Protein AF-A0A934JY55-F1 (afdb_monomer)

Mean predicted aligned error: 6.12 Å

Secondary structure (DSSP, 8-state):
-----HHHHHHHHHHHHHHHHHHHHHHHHHHS---TT-HHHHHHHHHHHHHHHHHHHHS--BTTB--HHHHHHHHHHHHHHHHHHHHHHSS--HHHHHHHHHHHHHHHHHHHHHHHHHHHHHHHHTT--TTSHHHHHHHHHHHHHHGGGTTSSPTT-SS-HHHHHHHHHHHHHHHHHHHHHHHHHT-

pLDDT: mean 88.93, std 8.55, range [47.62, 98.06]

Organism: NCBI:txid3127015

Solvent-accessible surface area (backbone atoms only — not comparable to full-atom values): 10310 Å² total; per-residue (Å²): 133,83,78,82,36,64,69,58,33,52,54,49,49,50,52,44,53,51,49,44,49,39,40,51,50,43,55,58,50,71,76,44,99,63,63,83,80,39,69,66,61,43,52,32,43,70,62,28,42,74,62,31,52,67,35,46,74,73,41,71,60,61,92,85,43,75,60,20,58,61,57,38,45,50,50,49,53,53,50,40,54,52,53,37,36,35,51,71,69,71,45,73,59,67,66,57,53,52,48,51,51,51,49,48,53,54,48,50,52,38,49,51,54,29,50,50,29,46,52,46,42,48,39,31,67,69,65,51,63,73,81,41,68,67,51,43,50,44,45,66,70,42,36,81,64,17,53,87,37,66,72,79,50,67,95,83,56,77,49,57,46,17,35,51,51,40,26,52,51,35,50,50,49,41,55,51,50,49,51,52,52,54,59,59,73,75,110

Structure (mmCIF, N/CA/C/O backbone):
data_AF-A0A934JY55-F1
#
_entry.id   AF-A0A934JY55-F1
#
loop_
_atom_site.group_PDB
_atom_site.id
_atom_site.type_symbol
_atom_site.label_atom_id
_atom_site.label_alt_id
_atom_site.label_comp_id
_atom_site.label_asym_id
_atom_site.label_entity_id
_atom_site.label_seq_id
_atom_site.pdbx_PDB_ins_code
_atom_site.Cartn_x
_atom_site.Cartn_y
_atom_site.Cartn_z
_atom_site.occupancy
_atom_site.B_iso_or_equiv
_atom_site.auth_seq_id
_atom_site.auth_comp_id
_atom_site.auth_asym_id
_atom_site.auth_atom_id
_atom_site.pdbx_PDB_model_num
ATOM 1 N N . MET A 1 1 ? -16.856 5.664 36.325 1.00 47.62 1 MET A N 1
ATOM 2 C CA . MET A 1 1 ? -15.472 5.932 35.885 1.00 47.62 1 MET A CA 1
ATOM 3 C C . MET A 1 1 ? -15.300 5.311 34.513 1.00 47.62 1 MET A C 1
ATOM 5 O O . MET A 1 1 ? -15.197 4.096 34.425 1.00 47.62 1 MET A O 1
ATOM 9 N N . THR A 1 2 ? -15.364 6.098 33.443 1.00 54.22 2 THR A N 1
ATOM 10 C CA . THR A 1 2 ? -14.936 5.619 32.126 1.00 54.22 2 THR A CA 1
ATOM 11 C C . THR A 1 2 ? -13.411 5.530 32.159 1.00 54.22 2 THR A C 1
ATOM 13 O O . THR A 1 2 ? -12.740 6.501 32.508 1.00 54.22 2 THR A O 1
ATOM 16 N N . LEU A 1 3 ? -12.851 4.345 31.912 1.00 68.19 3 LEU A N 1
ATOM 17 C CA . LEU A 1 3 ? -11.403 4.195 31.776 1.00 68.19 3 LEU A CA 1
ATOM 18 C C . LEU A 1 3 ? -10.959 5.050 30.583 1.00 68.19 3 LEU A C 1
ATOM 20 O O . LEU A 1 3 ? -11.539 4.944 29.505 1.00 68.19 3 LEU A O 1
ATOM 24 N N . ASN A 1 4 ? -9.960 5.912 30.770 1.00 77.75 4 ASN A N 1
ATOM 25 C CA . ASN A 1 4 ? -9.369 6.666 29.668 1.00 77.75 4 ASN A CA 1
ATOM 26 C C . ASN A 1 4 ? -8.542 5.701 28.805 1.00 77.75 4 ASN A C 1
ATOM 28 O O . ASN A 1 4 ? -7.372 5.456 29.093 1.00 77.75 4 ASN A O 1
ATOM 32 N N . THR A 1 5 ? -9.162 5.108 27.784 1.00 82.06 5 THR A N 1
ATOM 33 C CA . THR A 1 5 ? -8.513 4.147 26.878 1.00 82.06 5 THR A CA 1
ATOM 34 C C . THR A 1 5 ? -7.661 4.816 25.800 1.00 82.06 5 THR A C 1
ATOM 36 O O . THR A 1 5 ? -6.916 4.124 25.109 1.00 82.06 5 THR A O 1
ATOM 39 N N 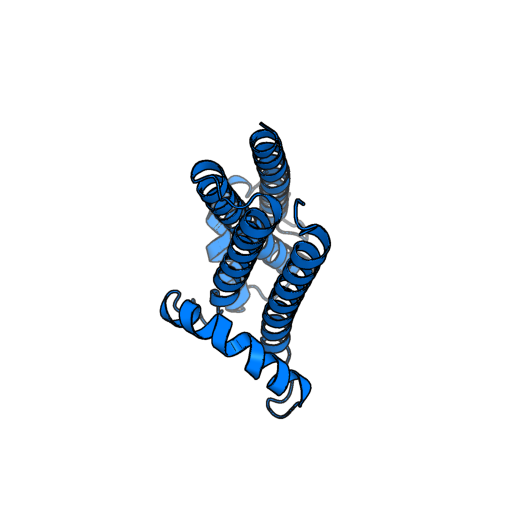. GLY A 1 6 ? -7.692 6.151 25.699 1.00 85.12 6 GLY A N 1
ATOM 40 C CA . GLY A 1 6 ? -6.942 6.926 24.706 1.00 85.12 6 GLY A CA 1
ATOM 41 C C . GLY A 1 6 ? -5.444 6.590 24.654 1.00 85.12 6 GLY A C 1
ATOM 42 O O . GLY A 1 6 ? -4.956 6.238 23.583 1.00 85.12 6 GLY A O 1
ATOM 43 N N . PRO A 1 7 ? -4.706 6.602 25.783 1.00 90.62 7 PRO A N 1
ATOM 44 C CA . PRO A 1 7 ? -3.288 6.240 25.787 1.00 90.62 7 PRO A CA 1
ATOM 45 C C . PRO A 1 7 ? -3.015 4.809 25.302 1.00 90.62 7 PRO A C 1
ATOM 47 O O . PRO A 1 7 ? -2.026 4.576 24.613 1.00 90.62 7 PRO A O 1
ATOM 50 N N . LEU A 1 8 ? -3.888 3.853 25.638 1.00 89.81 8 LEU A N 1
ATOM 51 C CA . LEU A 1 8 ? -3.745 2.457 25.214 1.00 89.81 8 LEU A CA 1
ATOM 52 C C . LEU A 1 8 ? -3.980 2.304 23.708 1.00 89.81 8 LEU A C 1
ATOM 54 O O . LEU A 1 8 ? -3.209 1.610 23.050 1.00 89.81 8 LEU A O 1
ATOM 58 N N . ALA A 1 9 ? -4.998 2.978 23.164 1.00 91.62 9 ALA A N 1
ATOM 59 C CA . ALA A 1 9 ? -5.274 2.986 21.730 1.00 91.62 9 ALA A CA 1
ATOM 60 C C . ALA A 1 9 ? -4.071 3.525 20.937 1.00 91.62 9 ALA A C 1
ATOM 62 O O . ALA A 1 9 ? -3.601 2.860 20.018 1.00 91.62 9 ALA A O 1
ATOM 63 N N . SER A 1 10 ? -3.478 4.641 21.375 1.00 91.38 10 SER A N 1
ATOM 64 C CA . SER A 1 10 ? -2.287 5.205 20.727 1.00 91.38 10 SER A CA 1
ATOM 65 C C . SER A 1 10 ? -1.081 4.262 20.757 1.00 91.38 10 SER A C 1
ATOM 67 O O . SER A 1 10 ? -0.355 4.156 19.771 1.00 91.38 10 SER A O 1
ATOM 69 N N . VAL A 1 11 ? -0.845 3.562 21.874 1.00 94.94 11 VAL A N 1
ATOM 70 C CA . VAL A 1 11 ? 0.245 2.571 21.967 1.00 94.94 11 VAL A CA 1
ATOM 71 C C . VAL A 1 11 ? 0.031 1.434 20.969 1.00 94.94 11 VAL A C 1
ATOM 73 O O . VAL A 1 11 ? 0.986 0.989 20.331 1.00 94.94 11 VAL A O 1
ATOM 76 N N . VAL A 1 12 ? -1.214 0.985 20.806 1.00 94.94 12 VAL A N 1
ATOM 77 C CA . VAL A 1 12 ? -1.569 -0.048 19.832 1.00 94.94 12 VAL A CA 1
ATOM 78 C C . VAL A 1 12 ? -1.359 0.440 18.400 1.00 94.94 12 VAL A C 1
ATOM 80 O O . VAL A 1 12 ? -0.718 -0.266 17.624 1.00 94.94 12 VAL A O 1
ATOM 83 N N . ASP A 1 13 ? -1.801 1.651 18.064 1.00 93.25 13 ASP A N 1
ATOM 84 C CA . ASP A 1 13 ? -1.610 2.225 16.725 1.00 93.25 13 ASP A CA 1
ATOM 85 C C . ASP A 1 13 ? -0.124 2.354 16.372 1.00 93.25 13 ASP A C 1
ATOM 87 O O . ASP A 1 13 ? 0.304 2.007 15.268 1.00 93.25 13 ASP A O 1
ATOM 91 N N . VAL A 1 14 ? 0.696 2.795 17.332 1.00 95.88 14 VAL A N 1
ATOM 92 C CA . VAL A 1 14 ? 2.153 2.858 17.167 1.00 95.88 14 VAL A CA 1
ATOM 93 C C . VAL A 1 14 ? 2.733 1.459 16.966 1.00 95.88 14 VAL A C 1
ATOM 95 O O . VAL A 1 14 ? 3.570 1.274 16.085 1.00 95.88 14 VAL A O 1
ATOM 98 N N . ALA A 1 15 ? 2.288 0.458 17.729 1.00 96.31 15 ALA A N 1
ATOM 99 C CA . ALA A 1 15 ? 2.765 -0.914 17.575 1.00 96.31 15 ALA A CA 1
ATOM 100 C C . ALA A 1 15 ? 2.444 -1.486 16.184 1.00 96.31 15 ALA A C 1
ATOM 102 O O . ALA A 1 15 ? 3.336 -2.042 15.541 1.00 96.31 15 ALA A O 1
ATOM 103 N N . PHE A 1 16 ? 1.215 -1.310 15.686 1.00 96.50 16 PHE A N 1
ATOM 104 C CA . PHE A 1 16 ? 0.844 -1.722 14.329 1.00 96.50 16 PHE A CA 1
ATOM 105 C C . PHE A 1 16 ? 1.648 -0.971 13.266 1.00 96.50 16 PHE A C 1
ATOM 107 O O . PHE A 1 16 ? 2.212 -1.607 12.378 1.00 96.50 16 PHE A O 1
ATOM 114 N N . THR A 1 17 ? 1.812 0.346 13.413 1.00 94.69 17 THR A N 1
ATOM 115 C CA . THR A 1 17 ? 2.637 1.165 12.508 1.00 94.69 17 THR A CA 1
ATOM 116 C C . THR A 1 17 ? 4.083 0.659 12.450 1.00 94.69 17 THR A C 1
ATOM 118 O O . THR A 1 17 ? 4.677 0.555 11.376 1.00 94.69 17 THR A O 1
ATOM 121 N N . LEU A 1 18 ? 4.667 0.295 13.597 1.00 96.50 18 LEU A N 1
ATOM 122 C CA . LEU A 1 18 ? 6.014 -0.274 13.657 1.00 96.50 18 LEU A CA 1
ATOM 123 C C . LEU A 1 18 ? 6.087 -1.650 12.985 1.00 96.50 18 LEU A C 1
ATOM 125 O O . LEU A 1 18 ? 7.064 -1.931 12.292 1.00 96.50 18 LEU A O 1
ATOM 129 N N . LEU A 1 19 ? 5.073 -2.502 13.156 1.00 95.75 19 LEU A N 1
ATOM 130 C CA . LEU A 1 19 ? 5.007 -3.800 12.478 1.00 95.75 19 LEU A CA 1
ATOM 131 C C . LEU A 1 19 ? 4.895 -3.639 10.960 1.00 95.75 19 LEU A C 1
ATOM 133 O O . LEU A 1 19 ? 5.617 -4.316 10.227 1.00 95.75 19 LEU A O 1
ATOM 137 N N . GLU A 1 20 ? 4.051 -2.723 10.488 1.00 93.81 20 GLU A N 1
ATOM 138 C CA . GLU A 1 20 ? 3.939 -2.375 9.070 1.00 93.81 20 GLU A CA 1
ATOM 139 C C . GLU A 1 20 ? 5.282 -1.883 8.517 1.00 93.81 20 GLU A C 1
ATOM 141 O O . GLU A 1 20 ? 5.745 -2.377 7.487 1.00 93.81 20 GLU A O 1
ATOM 146 N N . LEU A 1 21 ? 5.967 -0.991 9.240 1.00 94.31 21 LEU A N 1
ATOM 147 C CA . LEU A 1 21 ? 7.291 -0.499 8.860 1.00 94.31 21 LEU A CA 1
ATOM 148 C C . LEU A 1 21 ? 8.335 -1.622 8.817 1.00 94.31 21 LEU A C 1
ATOM 150 O O . LEU A 1 21 ? 9.145 -1.666 7.895 1.00 94.31 21 LEU A O 1
ATOM 154 N N . ILE A 1 22 ? 8.319 -2.548 9.779 1.00 95.25 22 ILE A N 1
ATOM 155 C CA . ILE A 1 22 ? 9.223 -3.707 9.814 1.00 95.25 22 ILE A CA 1
ATOM 156 C C . ILE A 1 22 ? 8.973 -4.630 8.617 1.00 95.25 22 ILE A C 1
ATOM 158 O O . ILE A 1 22 ? 9.928 -5.069 7.968 1.00 95.25 22 ILE A O 1
ATOM 162 N N . VAL A 1 23 ? 7.706 -4.914 8.303 1.00 94.12 23 VAL A N 1
ATOM 163 C CA . VAL A 1 23 ? 7.321 -5.718 7.135 1.00 94.12 23 VAL A CA 1
ATOM 164 C C . VAL A 1 23 ? 7.775 -5.027 5.853 1.00 94.12 23 VAL A C 1
ATOM 166 O O . VAL A 1 23 ? 8.445 -5.653 5.032 1.00 94.12 23 VAL A O 1
ATOM 169 N N . PHE A 1 24 ? 7.498 -3.733 5.710 1.00 91.25 24 PHE A N 1
ATOM 170 C CA . PHE A 1 24 ? 7.928 -2.936 4.566 1.00 91.25 24 PHE A CA 1
ATOM 171 C C . PHE A 1 24 ? 9.457 -2.926 4.419 1.00 91.25 24 PHE A C 1
ATOM 173 O O . PHE A 1 24 ? 9.983 -3.240 3.350 1.00 91.25 24 PHE A O 1
ATOM 180 N N . ALA A 1 25 ? 10.190 -2.667 5.504 1.00 92.00 25 ALA A N 1
ATOM 181 C CA . ALA A 1 25 ? 11.649 -2.662 5.520 1.00 92.00 25 ALA A CA 1
ATOM 182 C C . ALA A 1 25 ? 12.234 -4.028 5.138 1.00 92.00 25 ALA A C 1
ATOM 184 O O . ALA A 1 25 ? 13.168 -4.090 4.339 1.00 92.00 25 ALA A O 1
ATOM 185 N N . ARG A 1 26 ? 11.672 -5.140 5.638 1.00 91.31 26 ARG A N 1
ATOM 186 C CA . ARG A 1 26 ? 12.085 -6.494 5.227 1.00 91.31 26 ARG A CA 1
ATOM 187 C C . ARG A 1 26 ? 11.963 -6.681 3.716 1.00 91.31 26 ARG A C 1
ATOM 189 O O . ARG A 1 26 ? 12.809 -7.343 3.118 1.00 91.31 26 ARG A O 1
ATOM 196 N N . VAL A 1 27 ? 10.900 -6.160 3.110 1.00 88.12 27 VAL A N 1
ATOM 197 C CA . VAL A 1 27 ? 10.617 -6.342 1.678 1.00 88.12 27 VAL A CA 1
ATOM 198 C C . VAL A 1 27 ? 11.570 -5.505 0.850 1.00 88.12 27 VAL A C 1
ATOM 200 O O . VAL A 1 27 ? 12.196 -6.037 -0.061 1.00 88.12 27 VAL A O 1
ATOM 203 N N . MET A 1 28 ? 11.782 -4.247 1.235 1.00 84.94 28 MET A N 1
ATOM 204 C CA . MET A 1 28 ? 12.802 -3.396 0.620 1.00 84.94 28 MET A CA 1
ATOM 205 C C . MET A 1 28 ? 14.194 -4.037 0.697 1.00 84.94 28 MET A C 1
ATOM 207 O O . MET A 1 28 ? 14.902 -4.101 -0.303 1.00 84.94 28 MET A O 1
ATOM 211 N N . LEU A 1 29 ? 14.570 -4.597 1.854 1.00 86.62 29 LEU A N 1
ATOM 212 C CA . LEU A 1 29 ? 15.852 -5.292 2.017 1.00 86.62 29 LEU A CA 1
ATOM 213 C C . LEU A 1 29 ? 15.988 -6.534 1.137 1.00 86.62 29 LEU A C 1
ATOM 215 O O . LEU A 1 29 ? 17.108 -6.890 0.793 1.00 86.62 29 LEU A O 1
ATOM 219 N N . SER A 1 30 ? 14.886 -7.196 0.775 1.00 83.06 30 SER A N 1
ATOM 220 C CA . SER A 1 30 ? 14.935 -8.368 -0.108 1.00 83.06 30 SER A CA 1
ATOM 221 C C . SER A 1 30 ? 15.340 -8.023 -1.543 1.00 83.06 30 SER A C 1
ATOM 223 O O . SER A 1 30 ? 15.792 -8.900 -2.274 1.00 83.06 30 SER A O 1
ATOM 225 N N . TRP A 1 31 ? 15.204 -6.754 -1.936 1.00 79.50 31 TRP A N 1
ATOM 226 C CA . TRP A 1 31 ? 15.613 -6.257 -3.250 1.00 79.50 31 TRP A CA 1
ATOM 227 C C . TRP A 1 31 ? 17.038 -5.703 -3.255 1.00 79.50 31 TRP A C 1
ATOM 229 O O . TRP A 1 31 ? 17.621 -5.506 -4.319 1.00 79.50 31 TRP A O 1
ATOM 239 N N . LEU A 1 32 ? 17.610 -5.455 -2.077 1.00 83.44 32 LEU A N 1
ATOM 240 C CA . LEU A 1 32 ? 18.987 -5.006 -1.938 1.00 83.44 32 LEU A CA 1
ATOM 241 C C . LEU A 1 32 ? 19.924 -6.220 -1.838 1.00 83.44 32 LEU A C 1
ATOM 243 O O . LEU A 1 32 ? 19.585 -7.203 -1.176 1.00 83.44 32 LEU A O 1
ATOM 247 N N . PRO A 1 33 ? 21.135 -6.164 -2.422 1.00 83.06 33 PRO A N 1
ATOM 248 C CA . PRO A 1 33 ? 22.124 -7.239 -2.335 1.00 83.06 33 PRO A CA 1
ATOM 249 C C . PRO A 1 33 ? 22.811 -7.256 -0.955 1.00 83.06 33 PRO A C 1
ATOM 251 O O . PRO A 1 33 ? 24.025 -7.102 -0.833 1.00 83.06 33 PRO A O 1
ATOM 254 N N . ILE A 1 34 ? 22.032 -7.403 0.118 1.00 86.62 34 ILE A N 1
ATOM 255 C CA . ILE A 1 34 ? 22.519 -7.411 1.500 1.00 86.62 34 ILE A CA 1
ATOM 256 C C . ILE A 1 34 ? 22.776 -8.848 1.941 1.00 86.62 34 ILE A C 1
ATOM 258 O O . ILE A 1 34 ? 21.932 -9.731 1.790 1.00 86.62 34 ILE A O 1
ATOM 262 N N . SER A 1 35 ? 23.954 -9.075 2.531 1.00 88.88 35 SER A N 1
ATOM 263 C CA . SER A 1 35 ? 24.348 -10.391 3.034 1.00 88.88 35 SER A CA 1
ATOM 264 C C . SER A 1 35 ? 23.277 -10.979 3.967 1.00 88.88 35 SER A C 1
ATOM 266 O O . SER A 1 35 ? 22.882 -10.317 4.936 1.00 88.88 35 SER A O 1
ATOM 268 N N . PRO A 1 36 ? 22.859 -12.245 3.765 1.00 83.31 36 PRO A N 1
ATOM 269 C CA . PRO A 1 36 ? 21.924 -12.931 4.655 1.00 83.31 36 PRO A CA 1
ATOM 270 C C . PRO A 1 36 ? 22.394 -13.008 6.113 1.00 83.31 36 PRO A C 1
ATOM 272 O O . PRO A 1 36 ? 21.581 -13.242 7.006 1.00 83.31 36 PRO A O 1
ATOM 275 N N . TRP A 1 37 ? 23.688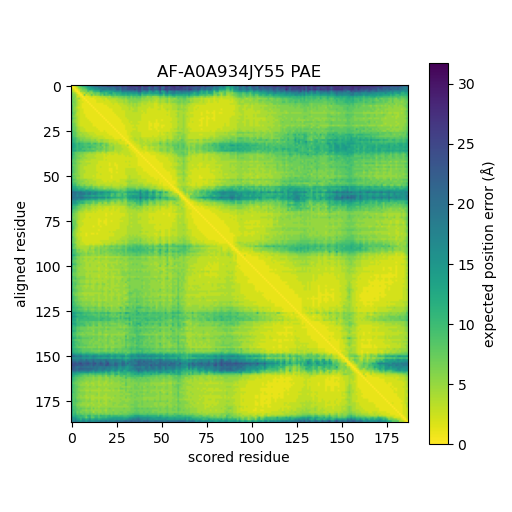 -12.820 6.366 1.00 89.88 37 TRP A N 1
ATOM 276 C CA . TRP A 1 37 ? 24.285 -12.858 7.699 1.00 89.88 37 TRP A CA 1
ATOM 277 C C . TRP A 1 37 ? 24.224 -11.514 8.428 1.00 89.88 37 TRP A C 1
ATOM 279 O O . TRP A 1 37 ? 24.502 -11.462 9.627 1.00 89.88 37 TRP A O 1
ATOM 289 N N . ASN A 1 38 ? 23.818 -10.441 7.739 1.00 93.25 38 ASN A N 1
ATOM 290 C CA . ASN A 1 38 ? 23.686 -9.117 8.331 1.00 93.25 38 ASN A CA 1
ATOM 291 C C . ASN A 1 38 ? 22.725 -9.166 9.549 1.00 93.25 38 ASN A C 1
ATOM 293 O O . ASN A 1 38 ? 21.592 -9.647 9.414 1.00 93.25 38 ASN A O 1
ATOM 297 N N . PRO A 1 39 ? 23.146 -8.693 10.742 1.00 93.56 39 PRO A N 1
ATOM 298 C CA . PRO A 1 39 ? 22.330 -8.749 11.955 1.00 93.56 39 PRO A CA 1
ATOM 299 C C . PRO A 1 39 ? 20.957 -8.087 11.806 1.00 93.56 39 PRO A C 1
ATOM 301 O O . PRO A 1 39 ? 19.960 -8.680 12.216 1.00 93.56 39 PRO A O 1
ATOM 304 N N . LEU A 1 40 ? 20.891 -6.920 11.157 1.00 91.69 40 LEU A N 1
ATOM 305 C CA . LEU A 1 40 ? 19.648 -6.185 10.927 1.00 91.69 40 LEU A CA 1
ATOM 306 C C . LEU A 1 40 ? 18.717 -6.951 9.978 1.00 91.69 40 LEU A C 1
ATOM 308 O O . LEU A 1 40 ? 17.535 -7.116 10.271 1.00 91.69 40 LEU A O 1
ATOM 312 N N . ALA A 1 41 ? 19.255 -7.511 8.891 1.00 91.56 41 ALA A N 1
ATOM 313 C CA . ALA A 1 41 ? 18.475 -8.325 7.955 1.00 91.56 41 ALA A CA 1
ATOM 314 C C . ALA A 1 41 ? 17.943 -9.621 8.599 1.00 91.56 41 ALA A C 1
ATOM 316 O O . ALA A 1 41 ? 16.851 -10.092 8.273 1.00 91.56 41 ALA A O 1
ATOM 317 N N . ARG A 1 42 ? 18.698 -10.234 9.523 1.00 93.44 42 ARG A N 1
ATOM 318 C CA . ARG A 1 42 ? 18.215 -11.383 10.312 1.00 93.44 42 ARG A CA 1
ATOM 319 C C . ARG A 1 42 ? 17.137 -10.972 11.308 1.00 93.44 42 ARG A C 1
ATOM 321 O O . ARG A 1 42 ? 16.149 -11.688 11.434 1.00 93.44 42 ARG A O 1
ATOM 328 N N . TRP A 1 43 ? 17.316 -9.847 11.992 1.00 94.69 43 TRP A N 1
ATOM 329 C CA . TRP A 1 43 ? 16.346 -9.342 12.959 1.00 94.69 43 TRP A CA 1
ATOM 330 C C . TRP A 1 43 ? 15.007 -9.000 12.293 1.00 94.69 43 TRP A C 1
ATOM 332 O O . TRP A 1 43 ? 13.972 -9.499 12.726 1.00 94.69 43 TRP A O 1
ATOM 342 N N . LEU A 1 44 ? 15.032 -8.278 11.168 1.00 93.75 44 LEU A N 1
ATOM 343 C CA . LEU A 1 44 ? 13.822 -7.945 10.410 1.00 93.75 44 LEU A CA 1
ATOM 344 C C . LEU A 1 44 ? 13.090 -9.193 9.909 1.00 93.75 44 LEU A C 1
ATOM 346 O O . LEU A 1 44 ? 11.881 -9.291 10.082 1.00 93.75 44 LEU A O 1
ATOM 350 N N . ARG A 1 45 ? 13.802 -10.190 9.362 1.00 93.06 45 ARG A N 1
ATOM 351 C CA . ARG A 1 45 ? 13.180 -11.465 8.954 1.00 93.06 45 ARG A CA 1
ATOM 352 C C . ARG A 1 45 ? 12.559 -12.224 10.122 1.00 93.06 45 ARG A C 1
ATOM 354 O O . ARG A 1 45 ? 11.477 -12.772 9.971 1.00 93.06 45 ARG A O 1
ATOM 361 N N . ARG A 1 46 ? 13.187 -12.232 11.302 1.00 95.06 46 ARG A N 1
ATOM 362 C CA . ARG A 1 46 ? 12.619 -12.905 12.486 1.00 95.06 46 ARG A CA 1
ATOM 363 C C . ARG A 1 46 ? 11.250 -12.351 12.883 1.00 95.06 46 ARG A C 1
ATOM 365 O O . ARG A 1 46 ? 10.420 -13.129 13.335 1.00 95.06 46 ARG A O 1
ATOM 372 N N . ILE A 1 47 ? 11.023 -11.050 12.701 1.00 94.75 47 ILE A N 1
ATOM 373 C CA . ILE A 1 47 ? 9.751 -10.398 13.040 1.00 94.75 47 ILE A CA 1
ATOM 374 C C . ILE A 1 47 ? 8.772 -10.440 11.860 1.00 94.75 47 ILE A C 1
ATOM 376 O O . ILE A 1 47 ? 7.603 -10.768 12.038 1.00 94.75 47 ILE A O 1
ATOM 380 N N . ALA A 1 48 ? 9.240 -10.145 10.647 1.00 94.56 48 ALA A N 1
ATOM 381 C CA . ALA A 1 48 ? 8.383 -10.026 9.471 1.00 94.56 48 ALA A CA 1
ATOM 382 C C . ALA A 1 48 ? 7.999 -11.380 8.847 1.00 94.56 48 ALA A C 1
ATOM 384 O O . ALA A 1 48 ? 6.892 -11.511 8.330 1.00 94.56 48 ALA A O 1
ATOM 385 N N . ASP A 1 49 ? 8.871 -12.398 8.863 1.00 92.62 49 ASP A N 1
ATOM 386 C CA . ASP A 1 49 ? 8.585 -13.700 8.234 1.00 92.62 49 ASP A CA 1
ATOM 387 C C . ASP A 1 49 ? 7.354 -14.398 8.833 1.00 92.62 49 ASP A C 1
ATOM 389 O O . ASP A 1 49 ? 6.550 -14.900 8.051 1.00 92.62 49 ASP A O 1
ATOM 393 N N . PRO A 1 50 ? 7.148 -14.456 10.164 1.00 94.25 50 PRO A N 1
ATOM 394 C CA . PRO A 1 50 ? 5.936 -15.044 10.734 1.00 94.25 50 PRO A CA 1
ATOM 395 C C . PRO A 1 50 ? 4.649 -14.369 10.253 1.00 94.25 50 PRO A C 1
ATOM 397 O O . PRO A 1 50 ? 3.651 -15.055 10.055 1.00 94.25 50 PRO A O 1
ATOM 400 N N . ILE A 1 51 ? 4.693 -13.052 10.025 1.00 93.56 51 ILE A N 1
ATOM 401 C CA . ILE A 1 51 ? 3.567 -12.277 9.497 1.00 93.56 51 ILE A CA 1
ATOM 402 C C . ILE A 1 51 ? 3.364 -12.597 8.014 1.00 93.56 51 ILE A C 1
ATOM 404 O O . ILE A 1 51 ? 2.237 -12.778 7.585 1.00 93.56 51 ILE A O 1
ATOM 408 N N . LEU A 1 52 ? 4.439 -12.715 7.231 1.00 91.00 52 LEU A N 1
ATOM 409 C CA . LEU A 1 52 ? 4.371 -12.894 5.775 1.00 91.00 52 LEU A CA 1
ATOM 410 C C . LEU A 1 52 ? 4.083 -14.337 5.330 1.00 91.00 52 LEU A C 1
ATOM 412 O O . LEU A 1 52 ? 3.375 -14.549 4.347 1.00 91.00 52 LEU A O 1
ATOM 416 N N . ARG A 1 53 ? 4.583 -15.342 6.060 1.00 90.75 53 ARG A N 1
ATOM 417 C CA . ARG A 1 53 ? 4.462 -16.774 5.718 1.00 90.75 53 ARG A CA 1
ATOM 418 C C . ARG A 1 53 ? 3.024 -17.248 5.457 1.00 90.75 53 ARG A C 1
ATOM 420 O O . ARG A 1 53 ? 2.846 -18.007 4.506 1.00 90.75 53 ARG A O 1
ATOM 427 N N . PRO A 1 54 ? 2.001 -16.869 6.249 1.00 89.62 54 PRO A N 1
ATOM 428 C CA . PRO A 1 54 ? 0.617 -17.235 5.956 1.00 89.62 54 PRO A CA 1
ATOM 429 C C . PRO A 1 54 ? 0.164 -16.732 4.583 1.00 89.62 54 PRO A C 1
ATOM 431 O O . PRO A 1 54 ? -0.434 -17.486 3.821 1.00 89.62 54 PRO A O 1
ATOM 434 N N . PHE A 1 55 ? 0.516 -15.495 4.233 1.00 89.50 55 PHE A N 1
ATOM 435 C CA . PHE A 1 55 ? 0.119 -14.879 2.969 1.00 89.50 55 PHE A CA 1
ATOM 436 C C . PHE A 1 55 ? 0.882 -15.458 1.77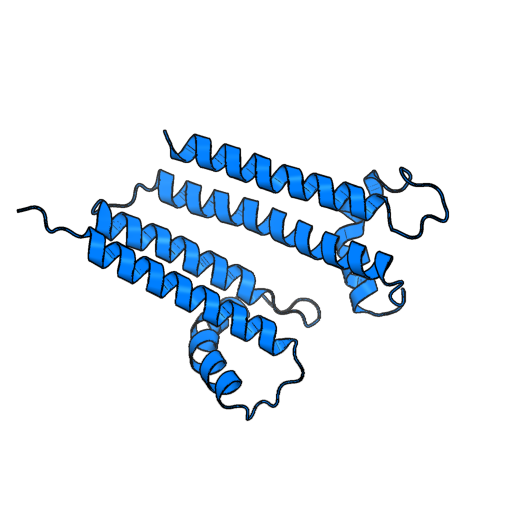5 1.00 89.50 55 PHE A C 1
ATOM 438 O O . PHE A 1 55 ? 0.286 -15.635 0.719 1.00 89.50 55 PHE A O 1
ATOM 445 N N . GLN A 1 56 ? 2.148 -15.849 1.948 1.00 85.19 56 GLN A N 1
ATOM 446 C CA . GLN A 1 56 ? 2.934 -16.554 0.920 1.00 85.19 56 GLN A CA 1
ATOM 447 C C . GLN A 1 56 ? 2.343 -17.918 0.532 1.00 85.19 56 GLN A C 1
ATOM 449 O O . GLN A 1 56 ? 2.596 -18.414 -0.562 1.00 85.19 56 GLN A O 1
ATOM 454 N N . ARG A 1 57 ? 1.562 -18.546 1.421 1.00 84.50 57 ARG A N 1
ATOM 455 C CA . ARG A 1 57 ? 0.859 -19.804 1.119 1.00 84.50 57 ARG A CA 1
ATOM 456 C C . ARG A 1 57 ? -0.428 -19.586 0.327 1.00 84.50 57 ARG A C 1
ATOM 458 O O . ARG A 1 57 ? -0.851 -20.491 -0.380 1.00 84.50 57 ARG A O 1
ATOM 465 N N . VAL A 1 58 ? -1.052 -18.417 0.475 1.00 83.81 58 VAL A N 1
ATOM 466 C CA . VAL A 1 58 ? -2.318 -18.065 -0.186 1.00 83.81 58 VAL A CA 1
ATOM 467 C C . VAL A 1 58 ? -2.063 -17.421 -1.547 1.00 83.81 58 VAL A C 1
ATOM 469 O O . VAL A 1 58 ? -2.733 -17.749 -2.521 1.00 83.81 58 VAL A O 1
ATOM 472 N N . LEU A 1 59 ? -1.083 -16.519 -1.621 1.00 75.56 59 LEU A N 1
ATOM 473 C CA . LEU A 1 59 ? -0.673 -15.829 -2.839 1.00 75.56 59 LEU A CA 1
ATOM 474 C C . LEU A 1 59 ? 0.631 -16.442 -3.364 1.00 75.56 59 LEU A C 1
ATOM 476 O O . LEU A 1 59 ? 1.694 -16.161 -2.803 1.00 75.56 59 LEU A O 1
ATOM 480 N N . PRO A 1 60 ? 0.588 -17.256 -4.434 1.00 63.47 60 PRO A N 1
ATOM 481 C CA . PRO A 1 60 ? 1.802 -17.754 -5.060 1.00 63.47 60 PRO A CA 1
ATOM 482 C C . PRO A 1 60 ? 2.621 -16.596 -5.642 1.00 63.47 60 PRO A C 1
ATOM 484 O O . PRO A 1 60 ? 2.080 -15.602 -6.131 1.00 63.47 60 PRO A O 1
ATOM 487 N N . SER A 1 61 ? 3.945 -16.732 -5.609 1.00 71.88 61 SER A N 1
ATOM 488 C CA . SER A 1 61 ? 4.864 -15.765 -6.210 1.00 71.88 61 SER A CA 1
ATOM 489 C C . SER A 1 61 ? 4.620 -15.697 -7.718 1.00 71.88 61 SER A C 1
ATOM 491 O O . SER A 1 61 ? 4.738 -16.710 -8.410 1.00 71.88 61 SER A O 1
ATOM 493 N N . PHE A 1 62 ? 4.296 -14.520 -8.255 1.00 65.75 62 PHE A N 1
ATOM 494 C CA . PHE A 1 62 ? 4.080 -14.375 -9.693 1.00 65.75 62 PHE A CA 1
ATOM 495 C C . PHE A 1 62 ? 5.388 -13.934 -10.347 1.00 65.75 62 PHE A C 1
ATOM 497 O O . PHE A 1 62 ? 5.882 -12.831 -10.116 1.00 65.75 62 PHE A O 1
ATOM 504 N N . SER A 1 63 ? 5.976 -14.836 -11.138 1.00 65.69 63 SER A N 1
ATOM 505 C CA . SER A 1 63 ? 7.233 -14.622 -11.867 1.00 65.69 63 SER A CA 1
ATOM 506 C C . SER A 1 63 ? 8.411 -14.137 -11.006 1.00 65.69 63 SER A C 1
ATOM 508 O O . SER A 1 63 ? 9.161 -13.241 -11.393 1.00 65.69 63 SER A O 1
ATOM 510 N N . GLY A 1 64 ? 8.568 -14.727 -9.820 1.00 68.25 64 GLY A N 1
ATOM 511 C CA . GLY A 1 64 ? 9.667 -14.413 -8.901 1.00 68.25 64 GLY A CA 1
ATOM 512 C C . GLY A 1 64 ? 9.456 -13.160 -8.045 1.00 68.25 64 GLY A C 1
ATOM 513 O O . GLY A 1 64 ? 10.293 -12.882 -7.192 1.00 68.25 64 GLY A O 1
ATOM 514 N N . ILE A 1 65 ? 8.343 -12.436 -8.218 1.00 69.50 65 ILE A N 1
ATOM 515 C CA . ILE A 1 65 ? 7.963 -11.311 -7.356 1.00 69.50 65 ILE A CA 1
ATOM 516 C C . ILE A 1 65 ? 6.978 -11.808 -6.291 1.00 69.50 65 ILE A C 1
ATOM 518 O O . ILE A 1 65 ? 5.965 -12.444 -6.597 1.00 69.50 65 ILE A O 1
ATOM 522 N N . ASP A 1 66 ? 7.292 -11.528 -5.028 1.00 76.94 66 ASP A N 1
ATOM 523 C CA . ASP A 1 66 ? 6.459 -11.877 -3.879 1.00 76.94 66 ASP A CA 1
ATOM 524 C C . ASP A 1 66 ? 5.456 -10.749 -3.584 1.00 76.94 66 ASP A C 1
ATOM 526 O O . ASP A 1 66 ? 5.841 -9.670 -3.134 1.00 76.94 66 ASP A O 1
ATOM 530 N N . PHE A 1 67 ? 4.168 -11.000 -3.845 1.00 78.94 67 PHE A N 1
ATOM 531 C CA . PHE A 1 67 ? 3.067 -10.068 -3.553 1.00 78.94 67 PHE A CA 1
ATOM 532 C C . PHE A 1 67 ? 2.462 -10.264 -2.157 1.00 78.94 67 PHE A C 1
ATOM 534 O O . PHE A 1 67 ? 1.613 -9.471 -1.745 1.00 78.94 67 PHE A O 1
ATOM 541 N N . SER A 1 68 ? 2.911 -11.273 -1.399 1.00 86.12 68 SER A N 1
ATOM 542 C CA . SER A 1 68 ? 2.474 -11.491 -0.016 1.00 86.12 68 SER A CA 1
ATOM 543 C C . SER A 1 68 ? 2.629 -10.266 0.893 1.00 86.12 68 SER A C 1
ATOM 545 O O . SER A 1 68 ? 1.763 -10.083 1.753 1.00 86.12 68 SER A O 1
ATOM 547 N N . PRO A 1 69 ? 3.621 -9.367 0.702 1.00 86.50 69 PRO A N 1
ATOM 548 C CA . PRO A 1 69 ? 3.712 -8.173 1.520 1.00 86.50 69 PRO A CA 1
ATOM 549 C C . PRO A 1 69 ? 2.552 -7.210 1.372 1.00 86.50 69 PRO A C 1
ATOM 551 O O . PRO A 1 69 ? 2.157 -6.607 2.363 1.00 86.50 69 PRO A O 1
ATOM 554 N N . LEU A 1 70 ? 1.985 -7.079 0.171 1.00 84.62 70 LEU A N 1
ATOM 555 C CA . LEU A 1 70 ? 0.850 -6.188 -0.047 1.00 84.62 70 LEU A CA 1
ATOM 556 C C . LEU A 1 70 ? -0.350 -6.654 0.784 1.00 84.62 70 LEU A C 1
ATOM 558 O O . LEU A 1 70 ? -0.967 -5.857 1.485 1.00 84.62 70 LEU A O 1
ATOM 562 N N . LEU A 1 71 ? -0.629 -7.961 0.759 1.00 87.44 71 LEU A N 1
ATOM 563 C CA . LEU A 1 71 ? -1.722 -8.553 1.527 1.00 87.44 71 LEU A CA 1
ATOM 564 C C . LEU A 1 71 ? -1.448 -8.530 3.039 1.00 87.44 71 LEU A C 1
ATOM 566 O O . LEU A 1 71 ? -2.364 -8.285 3.824 1.00 87.44 71 LEU A O 1
ATOM 570 N N . ALA A 1 72 ? -0.198 -8.743 3.455 1.00 91.62 72 ALA A N 1
ATOM 571 C CA . ALA A 1 72 ? 0.194 -8.680 4.860 1.00 91.62 72 ALA A CA 1
ATOM 572 C C . ALA A 1 72 ? 0.038 -7.272 5.442 1.00 91.62 72 ALA A C 1
ATOM 574 O O . ALA A 1 72 ? -0.568 -7.115 6.499 1.00 91.62 72 ALA A O 1
ATOM 575 N N . LEU A 1 73 ? 0.537 -6.255 4.733 1.00 91.44 73 LEU A N 1
ATOM 576 C CA . LEU A 1 73 ? 0.374 -4.851 5.113 1.00 91.44 73 LEU A CA 1
ATOM 577 C C . LEU A 1 73 ? -1.103 -4.461 5.129 1.00 91.44 73 LEU A C 1
ATOM 579 O O . LEU A 1 73 ? -1.553 -3.810 6.068 1.00 91.44 73 LEU A O 1
ATOM 583 N N . ALA A 1 74 ? -1.876 -4.923 4.140 1.00 89.25 74 ALA A N 1
ATOM 584 C CA . ALA A 1 74 ? -3.307 -4.674 4.115 1.00 89.25 74 ALA A CA 1
ATOM 585 C C . ALA A 1 74 ? -3.997 -5.238 5.374 1.00 89.25 74 ALA A C 1
ATOM 587 O O . ALA A 1 74 ? -4.701 -4.534 6.100 1.00 89.25 74 ALA A O 1
ATOM 588 N N . THR A 1 75 ? -3.698 -6.497 5.695 1.00 91.44 75 THR A N 1
ATOM 589 C CA . THR A 1 75 ? -4.256 -7.182 6.864 1.00 91.44 75 THR A CA 1
ATOM 590 C C . THR A 1 75 ? -3.863 -6.498 8.174 1.00 91.44 75 THR A C 1
ATOM 592 O O . THR A 1 75 ? -4.723 -6.302 9.030 1.00 91.44 75 THR A O 1
ATOM 595 N N . LEU A 1 76 ? -2.594 -6.104 8.334 1.00 93.81 76 LEU A N 1
ATOM 596 C CA . LEU A 1 76 ? -2.124 -5.391 9.528 1.00 93.81 76 LEU A CA 1
ATOM 597 C C . LEU A 1 76 ? -2.879 -4.078 9.745 1.00 93.81 76 LEU A C 1
ATOM 599 O O . LEU A 1 76 ? -3.351 -3.834 10.853 1.00 93.81 76 LEU A O 1
ATOM 603 N N . TYR A 1 77 ? -3.074 -3.293 8.689 1.00 92.00 77 TYR A N 1
ATOM 604 C CA . TYR A 1 77 ? -3.799 -2.031 8.786 1.00 92.00 77 TYR A CA 1
ATOM 605 C C . TYR A 1 77 ? -5.267 -2.235 9.187 1.00 92.00 77 TYR A C 1
ATOM 607 O O . TYR A 1 77 ? -5.765 -1.534 10.066 1.00 92.00 77 TYR A O 1
ATOM 615 N N . VAL A 1 78 ? -5.970 -3.218 8.604 1.00 91.19 78 VAL A N 1
ATOM 616 C CA . VAL A 1 78 ? -7.362 -3.523 9.000 1.00 91.19 78 VAL A CA 1
ATOM 617 C C . VAL A 1 78 ? -7.424 -3.970 10.454 1.00 91.19 78 VAL A C 1
ATOM 619 O O . VAL A 1 78 ? -8.291 -3.512 11.196 1.00 91.19 78 VAL A O 1
ATOM 622 N N . LEU A 1 79 ? -6.491 -4.820 10.887 1.00 93.56 79 LEU A N 1
ATOM 623 C CA . LEU A 1 79 ? -6.404 -5.233 12.285 1.00 93.56 79 LEU A CA 1
ATOM 624 C C . LEU A 1 79 ? -6.168 -4.035 13.210 1.00 93.56 79 LEU A C 1
ATOM 626 O O . LEU A 1 79 ? -6.842 -3.943 14.233 1.00 93.56 79 LEU A O 1
ATOM 630 N N . SER A 1 80 ? -5.301 -3.092 12.832 1.00 93.94 80 SER A N 1
ATOM 631 C CA . SER A 1 80 ? -5.092 -1.856 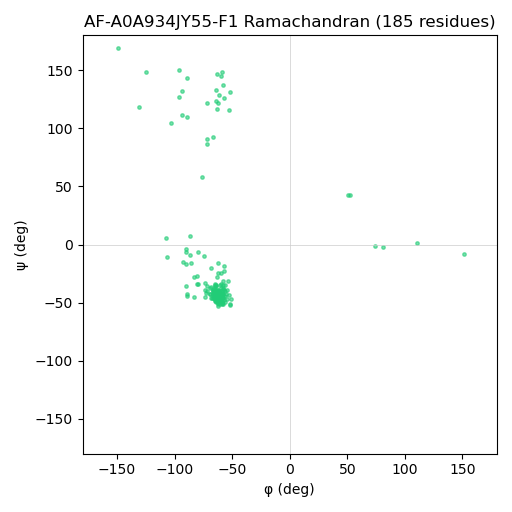13.592 1.00 93.94 80 SER A CA 1
ATOM 632 C C . SER A 1 80 ? -6.394 -1.074 13.756 1.00 93.94 80 SER A C 1
ATOM 634 O O . SER A 1 80 ? -6.742 -0.706 14.872 1.00 93.94 80 SER A O 1
ATOM 636 N N . GLN A 1 81 ? -7.158 -0.876 12.674 1.00 91.00 81 GLN A N 1
ATOM 637 C CA . GLN A 1 81 ? -8.434 -0.146 12.710 1.00 91.00 81 GLN A CA 1
ATOM 638 C C . GLN A 1 81 ? -9.474 -0.843 13.598 1.00 91.00 81 GLN A C 1
ATOM 640 O O . GLN A 1 81 ? -10.158 -0.200 14.395 1.00 91.00 81 GLN A O 1
ATOM 645 N N . VAL A 1 82 ? -9.578 -2.170 13.490 1.00 91.94 82 VAL A N 1
ATOM 646 C CA . VAL A 1 82 ? -10.509 -2.976 14.290 1.00 91.94 82 VAL A CA 1
ATOM 647 C C . VAL A 1 82 ? -10.149 -2.905 15.772 1.00 91.94 82 VAL A C 1
ATOM 649 O O . VAL A 1 82 ? -11.019 -2.631 16.597 1.00 91.94 82 VAL A O 1
ATOM 652 N N . VAL A 1 83 ? -8.878 -3.113 16.126 1.00 93.88 83 VAL A N 1
ATOM 653 C CA . VAL A 1 83 ? -8.436 -3.074 17.527 1.00 93.88 83 VAL A CA 1
ATOM 654 C C . VAL A 1 83 ? -8.575 -1.664 18.100 1.00 93.88 83 VAL A C 1
ATOM 656 O O . VAL A 1 83 ? -9.083 -1.518 19.210 1.00 93.88 83 VAL A O 1
ATOM 659 N N . HIS A 1 84 ? -8.208 -0.627 17.344 1.00 92.31 84 HIS A N 1
ATOM 660 C CA . HIS A 1 84 ? -8.409 0.766 17.744 1.00 92.31 84 HIS A CA 1
ATOM 661 C C . HIS A 1 84 ? -9.886 1.054 18.043 1.00 92.31 84 HIS A C 1
ATOM 663 O O . HIS A 1 84 ? -10.218 1.552 19.120 1.00 92.31 84 HIS A O 1
ATOM 669 N N . SER A 1 85 ? -10.790 0.673 17.131 1.00 89.38 85 SER A N 1
ATOM 670 C CA . SER A 1 85 ? -12.237 0.842 17.314 1.00 89.38 85 SER A CA 1
ATOM 671 C C . SER A 1 85 ? -12.729 0.134 18.576 1.00 89.38 85 SER A C 1
ATOM 673 O O . SER A 1 85 ? -13.459 0.736 19.362 1.00 89.38 85 SER A O 1
ATOM 675 N N . LEU A 1 86 ? -12.295 -1.106 18.823 1.00 90.94 86 LEU A N 1
ATOM 676 C CA . LEU A 1 86 ? -12.659 -1.847 20.034 1.00 90.94 86 LEU A CA 1
ATOM 677 C C . LEU A 1 86 ? -12.157 -1.168 21.313 1.00 90.94 86 LEU A C 1
ATOM 679 O O . LEU A 1 86 ? -12.876 -1.148 22.306 1.00 90.94 86 LEU A O 1
ATOM 683 N N . LEU A 1 87 ? -10.952 -0.598 21.308 1.00 91.31 87 LEU A N 1
ATOM 684 C CA . LEU A 1 87 ? -10.379 0.058 22.487 1.00 91.31 87 LEU A CA 1
ATOM 685 C C . LEU A 1 87 ? -11.033 1.407 22.795 1.00 91.31 87 LEU A C 1
ATOM 687 O O . LEU A 1 87 ? -11.238 1.739 23.963 1.00 91.31 87 LEU A O 1
ATOM 691 N N . VAL A 1 88 ? -11.350 2.191 21.764 1.00 89.19 88 VAL A N 1
ATOM 692 C CA . VAL A 1 88 ? -11.920 3.537 21.925 1.00 89.19 88 VAL A CA 1
ATOM 693 C C . VAL A 1 88 ? -13.428 3.482 22.136 1.00 89.19 88 VAL A C 1
ATOM 695 O O . VAL A 1 88 ? -13.953 4.157 23.017 1.00 89.19 88 VAL A O 1
ATOM 698 N N . THR A 1 89 ? -14.131 2.674 21.341 1.00 87.25 89 THR A N 1
ATOM 699 C CA . THR A 1 89 ? -15.603 2.651 21.321 1.00 87.25 89 THR A CA 1
ATOM 700 C C . THR A 1 89 ? -16.205 1.414 21.989 1.00 87.25 89 THR A C 1
ATOM 702 O O . THR A 1 89 ? -17.415 1.365 22.196 1.00 87.25 89 THR A O 1
ATOM 705 N N . GLY A 1 90 ? -15.401 0.396 22.321 1.00 89.12 90 GLY A N 1
ATOM 706 C CA . GLY A 1 90 ? -15.884 -0.864 22.904 1.00 89.12 90 GLY A CA 1
ATOM 707 C C . GLY A 1 90 ? -16.597 -1.788 21.913 1.00 89.12 90 GLY A C 1
ATOM 708 O O . GLY A 1 90 ? -17.029 -2.875 22.290 1.00 89.12 90 GLY A O 1
ATOM 709 N N . SER A 1 91 ? -16.742 -1.378 20.652 1.00 88.50 91 SER A N 1
ATOM 710 C CA . SER A 1 91 ? -17.454 -2.134 19.626 1.00 88.50 91 SER A CA 1
ATOM 711 C C . SER A 1 91 ? -16.859 -1.883 18.240 1.00 88.50 91 SER A C 1
ATOM 713 O O . SER A 1 91 ? -16.000 -1.023 18.040 1.00 88.50 91 SER A O 1
ATOM 715 N N . VAL A 1 92 ? -17.286 -2.683 17.269 1.00 87.69 92 VAL A N 1
ATOM 716 C CA . VAL A 1 92 ? -16.965 -2.481 15.856 1.00 87.69 92 VAL A CA 1
ATOM 717 C C . VAL A 1 92 ? -18.274 -2.568 15.103 1.00 87.69 92 VAL A C 1
ATOM 719 O O . VAL A 1 92 ? -18.931 -3.609 15.123 1.00 87.69 92 VAL A O 1
ATOM 722 N N . SER A 1 93 ? -18.659 -1.480 14.439 1.00 90.12 93 SER A N 1
ATOM 723 C CA . SER A 1 93 ? -19.790 -1.520 13.514 1.00 90.12 93 SER A CA 1
ATOM 724 C C . SER A 1 93 ? -19.442 -2.460 12.353 1.00 90.12 93 SER A C 1
ATOM 726 O O . SER A 1 93 ? -18.441 -2.218 11.668 1.00 90.12 93 SER A O 1
ATOM 728 N N . PRO A 1 94 ? -20.243 -3.511 12.081 1.00 88.06 94 PRO A N 1
ATOM 729 C CA . PRO A 1 94 ? -19.996 -4.408 10.952 1.00 88.06 94 PRO A CA 1
ATOM 730 C C . PRO A 1 94 ? -19.935 -3.662 9.614 1.00 88.06 94 PRO A C 1
ATOM 732 O O . PRO A 1 94 ? -19.128 -4.005 8.753 1.00 88.06 94 PRO A O 1
ATOM 735 N N . GLY A 1 95 ? -20.741 -2.604 9.464 1.00 89.38 95 GLY A N 1
ATOM 736 C CA . GLY A 1 95 ? -20.738 -1.751 8.276 1.00 89.38 95 GLY A CA 1
ATOM 737 C C . GLY A 1 95 ? -19.419 -0.999 8.103 1.00 89.38 95 GLY A C 1
ATOM 738 O O . GLY A 1 95 ? -18.836 -1.031 7.023 1.00 89.38 95 GLY A O 1
ATOM 739 N N . TYR A 1 96 ? -18.898 -0.401 9.177 1.00 86.31 96 TYR A N 1
ATOM 740 C CA . TYR A 1 96 ? -17.600 0.281 9.153 1.00 86.31 96 TYR A CA 1
ATOM 741 C C . TYR A 1 96 ? -16.439 -0.691 8.884 1.00 86.31 96 TYR A C 1
ATOM 743 O O . TYR A 1 96 ? -15.543 -0.397 8.092 1.00 86.31 96 TYR A O 1
ATOM 751 N N . ALA A 1 97 ? -16.463 -1.880 9.495 1.00 88.25 97 ALA A N 1
ATOM 752 C CA . ALA A 1 97 ? -15.455 -2.909 9.250 1.00 88.25 97 ALA A CA 1
ATOM 753 C C . ALA A 1 97 ? -15.456 -3.362 7.784 1.00 88.25 97 ALA A C 1
ATOM 755 O O . ALA A 1 97 ? -14.403 -3.404 7.151 1.00 88.25 97 ALA A O 1
ATOM 756 N N . LEU A 1 98 ? -16.633 -3.623 7.213 1.00 90.56 98 LEU A N 1
ATOM 757 C CA . LEU A 1 98 ? -16.751 -3.983 5.804 1.00 90.56 98 LEU A CA 1
ATOM 758 C C . LEU A 1 98 ? -16.286 -2.839 4.894 1.00 90.56 98 LEU A C 1
ATOM 760 O O . LEU A 1 98 ? -15.506 -3.071 3.972 1.00 90.56 98 LEU A O 1
ATOM 764 N N . LEU A 1 99 ? -16.712 -1.605 5.175 1.00 91.00 99 LEU A N 1
ATOM 765 C CA . LEU A 1 99 ? -16.316 -0.425 4.410 1.00 91.00 99 LEU A CA 1
ATOM 766 C C . LEU A 1 99 ? -14.800 -0.212 4.444 1.00 91.00 99 LEU A C 1
ATOM 768 O O . LEU A 1 99 ? -14.213 0.085 3.408 1.00 91.00 99 LEU A O 1
ATOM 772 N N . SER A 1 100 ? -14.152 -0.387 5.599 1.00 90.31 100 SER A N 1
ATOM 773 C CA . SER A 1 100 ? -12.703 -0.200 5.728 1.00 90.31 100 SER A CA 1
ATOM 774 C C . SER A 1 100 ? -11.911 -1.252 4.946 1.00 90.31 100 SER A C 1
ATOM 776 O O . SER A 1 100 ? -10.940 -0.895 4.275 1.00 90.31 100 SER A O 1
ATOM 778 N N . VAL A 1 101 ? -12.369 -2.509 4.941 1.00 90.75 101 VAL A N 1
ATOM 779 C CA . VAL A 1 101 ? -11.803 -3.584 4.110 1.00 90.75 101 VAL A CA 1
ATOM 780 C C . VAL A 1 101 ? -12.002 -3.284 2.626 1.00 90.75 101 VAL A C 1
ATOM 782 O O . VAL A 1 101 ? -11.043 -3.330 1.858 1.00 90.75 101 VAL A O 1
ATOM 785 N N . VAL A 1 102 ? -13.219 -2.919 2.210 1.00 93.62 102 VAL A N 1
ATOM 786 C CA . VAL A 1 102 ? -13.520 -2.577 0.809 1.00 93.62 102 VAL A CA 1
ATOM 787 C C . VAL A 1 102 ? -12.681 -1.385 0.351 1.00 93.62 102 VAL A C 1
ATOM 789 O O . VAL A 1 102 ? -12.027 -1.468 -0.688 1.00 93.62 102 VAL A O 1
ATOM 792 N N . ARG A 1 103 ? -12.633 -0.310 1.149 1.00 93.50 103 ARG A N 1
ATOM 793 C CA . ARG A 1 103 ? -11.790 0.868 0.909 1.00 93.50 103 ARG A CA 1
ATOM 794 C C . ARG A 1 103 ? -10.349 0.451 0.675 1.00 93.50 103 ARG A C 1
ATOM 796 O O . ARG A 1 103 ? -9.746 0.850 -0.316 1.00 93.50 103 ARG A O 1
ATOM 803 N N . GLN A 1 104 ? -9.795 -0.357 1.571 1.00 91.44 104 GLN A N 1
ATOM 804 C CA . GLN A 1 104 ? -8.403 -0.758 1.479 1.00 91.44 104 GLN A CA 1
ATOM 805 C C . GLN A 1 104 ? -8.123 -1.641 0.265 1.00 91.44 104 GLN A C 1
ATOM 807 O O . GLN A 1 104 ? -7.113 -1.434 -0.398 1.00 91.44 104 GLN A O 1
ATOM 812 N N . VAL A 1 105 ? -8.992 -2.600 -0.051 1.00 90.81 105 VAL A N 1
ATOM 813 C CA . VAL A 1 105 ? -8.817 -3.460 -1.228 1.00 90.81 105 VAL A CA 1
ATOM 814 C C . VAL A 1 105 ? -8.870 -2.623 -2.504 1.00 90.81 105 VAL A C 1
ATOM 816 O O . VAL A 1 105 ? -7.988 -2.745 -3.350 1.00 90.81 105 VAL A O 1
ATOM 819 N N . VAL A 1 106 ? -9.845 -1.717 -2.624 1.00 94.75 106 VAL A N 1
ATOM 820 C CA . VAL A 1 106 ? -9.981 -0.836 -3.793 1.00 94.75 106 VAL A CA 1
ATOM 821 C C . VAL A 1 106 ? -8.765 0.081 -3.930 1.00 94.75 106 VAL A C 1
ATOM 823 O O . VAL A 1 106 ? -8.121 0.093 -4.980 1.00 94.75 106 VAL A O 1
ATOM 826 N N . LEU A 1 107 ? -8.399 0.810 -2.870 1.00 93.94 107 LEU A N 1
ATOM 827 C CA . LEU A 1 107 ? -7.241 1.706 -2.899 1.00 93.94 107 LEU A CA 1
ATOM 828 C C . LEU A 1 107 ? -5.926 0.938 -3.076 1.00 93.94 107 LEU A C 1
ATOM 830 O O . LEU A 1 107 ? -5.047 1.416 -3.783 1.00 93.94 107 LEU A O 1
ATOM 834 N N . GLY A 1 108 ? -5.816 -0.258 -2.496 1.00 90.62 108 GLY A N 1
ATOM 835 C CA . GLY A 1 108 ? -4.694 -1.191 -2.612 1.00 90.62 108 GLY A CA 1
ATOM 836 C C . GLY A 1 108 ? -4.473 -1.685 -4.043 1.00 90.62 108 GLY A C 1
ATOM 837 O O . GLY A 1 108 ? -3.343 -1.740 -4.525 1.00 90.62 108 GLY A O 1
ATOM 838 N N . ILE A 1 109 ? -5.556 -1.984 -4.760 1.00 91.19 109 ILE A N 1
ATOM 839 C CA . ILE A 1 109 ? -5.500 -2.344 -6.180 1.00 91.19 109 ILE A CA 1
ATOM 840 C C . ILE A 1 109 ? -5.088 -1.129 -7.018 1.00 91.19 109 ILE A C 1
ATOM 842 O O . ILE A 1 109 ? -4.200 -1.241 -7.864 1.00 91.19 109 ILE A O 1
ATOM 846 N N . ILE A 1 110 ? -5.679 0.045 -6.770 1.00 95.06 110 ILE A N 1
ATOM 847 C CA . ILE A 1 110 ? -5.338 1.270 -7.508 1.00 95.06 110 ILE A CA 1
ATOM 848 C C . ILE A 1 110 ? -3.865 1.639 -7.289 1.00 95.06 110 ILE A C 1
ATOM 850 O O . ILE A 1 110 ? -3.148 1.858 -8.264 1.00 95.06 110 ILE A O 1
ATOM 854 N N . ILE A 1 111 ? -3.385 1.659 -6.039 1.00 92.81 111 ILE A N 1
ATOM 855 C CA . ILE A 1 111 ? -1.988 1.993 -5.727 1.00 92.81 111 ILE A CA 1
ATOM 856 C C . ILE A 1 111 ? -1.022 0.968 -6.322 1.00 92.81 111 ILE A C 1
ATOM 858 O O . ILE A 1 111 ? 0.039 1.348 -6.812 1.00 92.81 111 ILE A O 1
ATOM 862 N N . PHE A 1 112 ? -1.394 -0.314 -6.353 1.00 90.25 112 PHE A N 1
ATOM 863 C CA . PHE A 1 112 ? -0.603 -1.344 -7.013 1.00 90.25 112 PHE A CA 1
ATOM 864 C C . PHE A 1 112 ? -0.407 -1.028 -8.502 1.00 90.25 112 PHE A C 1
ATOM 866 O O . PHE A 1 112 ? 0.729 -0.975 -8.977 1.00 90.25 112 PHE A O 1
ATOM 873 N N . PHE A 1 113 ? -1.488 -0.727 -9.227 1.00 93.31 113 PHE A N 1
ATOM 874 C CA . PHE A 1 113 ? -1.393 -0.318 -10.628 1.00 93.31 113 PHE A CA 1
ATOM 875 C C . PHE A 1 113 ? -0.634 1.004 -10.805 1.00 93.31 113 PHE A C 1
ATOM 877 O O . PHE A 1 113 ? 0.190 1.088 -11.716 1.00 93.31 113 PHE A O 1
ATOM 884 N N . CYS A 1 114 ? -0.820 1.994 -9.920 1.00 95.50 114 CYS A N 1
ATOM 885 C CA . CYS A 1 114 ? -0.017 3.223 -9.909 1.00 95.50 114 CYS A CA 1
ATOM 886 C C . CYS A 1 114 ? 1.481 2.920 -9.822 1.00 95.50 114 CYS A C 1
ATOM 888 O O . CYS A 1 114 ? 2.257 3.485 -10.587 1.00 95.50 114 CYS A O 1
ATOM 890 N N . ILE A 1 115 ? 1.898 2.030 -8.915 1.00 92.62 115 ILE A N 1
ATOM 891 C CA . ILE A 1 115 ? 3.308 1.664 -8.733 1.00 92.62 115 ILE A CA 1
ATOM 892 C C . ILE A 1 115 ? 3.846 0.975 -9.987 1.00 92.62 115 ILE A C 1
ATOM 894 O O . ILE A 1 115 ? 4.911 1.349 -10.470 1.00 92.62 115 ILE A O 1
ATOM 898 N N . VAL A 1 116 ? 3.126 0.003 -10.555 1.00 93.12 116 VAL A N 1
ATOM 899 C CA . VAL A 1 116 ? 3.605 -0.697 -11.760 1.00 93.12 116 VAL A CA 1
ATOM 900 C C . VAL A 1 116 ? 3.671 0.254 -12.968 1.00 93.12 116 VAL A C 1
ATOM 902 O O . VAL A 1 116 ? 4.623 0.190 -13.749 1.00 93.12 116 VAL A O 1
ATOM 905 N N . LEU A 1 117 ? 2.717 1.182 -13.102 1.00 95.38 117 LEU A N 1
ATOM 906 C CA . LEU A 1 117 ? 2.743 2.234 -14.126 1.00 95.38 117 LEU A CA 1
ATOM 907 C C . LEU A 1 117 ? 3.889 3.230 -13.906 1.00 95.38 117 LEU A C 1
ATOM 909 O O . LEU A 1 117 ? 4.558 3.604 -14.868 1.00 95.38 117 LEU A O 1
ATOM 913 N N . LEU A 1 118 ? 4.172 3.604 -12.656 1.00 95.44 118 LEU A N 1
ATOM 914 C CA . LEU A 1 118 ? 5.328 4.426 -12.308 1.00 95.44 118 LEU A CA 1
ATOM 915 C C . LEU A 1 118 ? 6.630 3.713 -12.679 1.00 95.44 118 LEU A C 1
ATOM 917 O O . LEU A 1 118 ? 7.478 4.308 -13.329 1.00 95.44 118 LEU A O 1
ATOM 921 N N . VAL A 1 119 ? 6.777 2.430 -12.340 1.00 94.00 119 VAL A N 1
ATOM 922 C CA . VAL A 1 119 ? 7.952 1.627 -12.716 1.00 94.00 119 VAL A CA 1
ATOM 923 C C . VAL A 1 119 ? 8.120 1.579 -14.237 1.00 94.00 119 VAL A C 1
ATOM 925 O O . VAL A 1 119 ? 9.233 1.766 -14.727 1.00 94.00 119 VAL A O 1
ATOM 928 N N . ARG A 1 120 ? 7.034 1.413 -15.008 1.00 94.31 120 ARG A N 1
ATOM 929 C CA . ARG A 1 120 ? 7.075 1.509 -16.479 1.00 94.31 120 ARG A CA 1
ATOM 930 C C . ARG A 1 120 ? 7.566 2.876 -16.952 1.00 94.31 120 ARG A C 1
ATOM 932 O O . ARG A 1 120 ? 8.394 2.943 -17.858 1.00 94.31 120 ARG A O 1
ATOM 939 N N . LEU A 1 121 ? 7.060 3.950 -16.351 1.00 94.44 121 LEU A N 1
ATOM 940 C CA . LEU A 1 121 ? 7.455 5.317 -16.676 1.00 94.44 121 LEU A CA 1
ATOM 941 C C . LEU A 1 121 ? 8.934 5.563 -16.352 1.00 94.44 121 LEU A C 1
ATOM 943 O O . LEU A 1 121 ? 9.643 6.135 -17.175 1.00 94.44 121 LEU A O 1
ATOM 947 N N . LEU A 1 122 ? 9.426 5.057 -15.218 1.00 94.44 122 LEU A N 1
ATOM 948 C CA . LEU A 1 122 ? 10.844 5.102 -14.858 1.00 94.44 122 LEU A CA 1
ATOM 949 C C . LEU A 1 122 ? 11.697 4.319 -15.863 1.00 94.44 122 LEU A C 1
ATOM 951 O O . LEU A 1 122 ? 12.684 4.854 -16.356 1.00 94.44 122 LEU A O 1
ATOM 955 N N . PHE A 1 123 ? 11.302 3.100 -16.241 1.00 94.31 123 PHE A N 1
ATOM 956 C CA . PHE A 1 123 ? 11.998 2.346 -17.291 1.00 94.31 123 PHE A CA 1
ATOM 957 C C . PHE A 1 123 ? 12.046 3.105 -18.616 1.00 94.31 123 PHE A C 1
ATOM 959 O O . PHE A 1 123 ? 13.068 3.072 -19.296 1.00 94.31 123 PHE A O 1
ATOM 966 N N . SER A 1 124 ? 10.973 3.813 -18.973 1.00 91.31 124 SER A N 1
ATOM 967 C CA . SER A 1 124 ? 10.965 4.660 -20.163 1.00 91.31 124 SER A CA 1
ATOM 968 C C . SER A 1 124 ? 11.908 5.858 -20.031 1.00 91.31 124 SER A C 1
ATOM 970 O O . SER A 1 124 ? 12.663 6.117 -20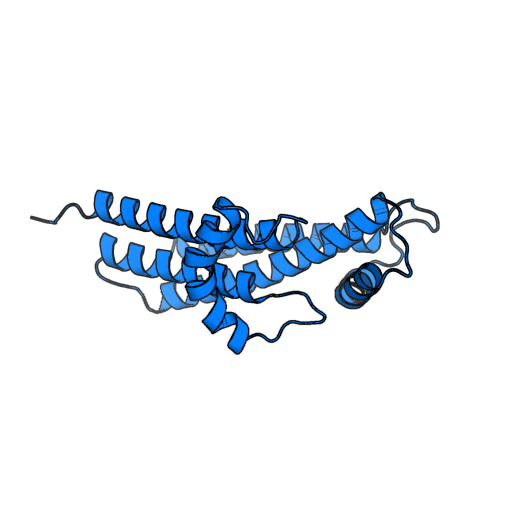.958 1.00 91.31 124 SER A O 1
ATOM 972 N N . LEU A 1 125 ? 11.891 6.563 -18.895 1.00 92.38 125 LEU A N 1
ATOM 973 C CA . LEU A 1 125 ? 12.747 7.726 -18.630 1.00 92.38 125 LEU A CA 1
ATOM 974 C C . LEU A 1 125 ? 14.237 7.367 -18.648 1.00 92.38 125 LEU A C 1
ATOM 976 O O . LEU A 1 125 ? 15.054 8.089 -19.218 1.00 92.38 125 LEU A O 1
ATOM 980 N N . PHE A 1 126 ? 14.591 6.233 -18.048 1.00 93.38 126 PHE A N 1
ATOM 981 C CA . PHE A 1 126 ? 15.968 5.749 -17.978 1.00 93.38 126 PHE A CA 1
ATOM 982 C C . PHE A 1 126 ? 16.390 4.925 -19.198 1.00 93.38 126 PHE A C 1
ATOM 984 O O . PHE A 1 126 ? 17.482 4.366 -19.185 1.00 93.38 126 PHE A O 1
ATOM 991 N N . HIS A 1 127 ? 15.556 4.850 -20.244 1.00 90.12 127 HIS A N 1
ATOM 992 C CA . HIS A 1 127 ? 15.840 4.086 -21.463 1.00 90.12 127 HIS A CA 1
ATOM 993 C C . HIS A 1 127 ? 16.265 2.637 -21.164 1.00 90.12 127 HIS A C 1
ATOM 995 O O . HIS A 1 127 ? 17.216 2.115 -21.744 1.00 90.12 127 HIS A O 1
ATOM 1001 N N . ALA A 1 128 ? 15.571 1.993 -20.222 1.00 90.44 128 ALA A N 1
ATOM 1002 C CA . ALA A 1 128 ? 15.864 0.626 -19.816 1.00 90.44 128 ALA A CA 1
ATOM 1003 C C . ALA A 1 128 ? 15.736 -0.344 -21.002 1.00 90.44 128 ALA A C 1
ATOM 1005 O O . ALA A 1 128 ? 14.847 -0.180 -21.843 1.00 90.44 128 ALA A O 1
ATOM 1006 N N . ASP A 1 129 ? 16.596 -1.368 -21.030 1.00 92.25 129 ASP A N 1
ATOM 1007 C CA . ASP A 1 129 ? 16.626 -2.373 -22.096 1.00 92.25 129 ASP A CA 1
ATOM 1008 C C . ASP A 1 129 ? 15.225 -2.987 -22.318 1.00 92.25 129 ASP A C 1
ATOM 1010 O O . ASP A 1 129 ? 14.688 -3.645 -21.415 1.00 92.25 129 ASP A O 1
ATOM 1014 N N . PRO A 1 130 ? 14.615 -2.794 -23.505 1.00 89.56 130 PRO A N 1
ATOM 1015 C CA . PRO A 1 130 ? 13.289 -3.315 -23.818 1.00 89.56 130 PRO A CA 1
ATOM 1016 C C . PRO A 1 130 ? 13.172 -4.837 -23.724 1.00 89.56 130 PRO A C 1
ATOM 1018 O O . PRO A 1 130 ? 12.067 -5.342 -23.522 1.00 89.56 130 PRO A O 1
ATOM 1021 N N . TRP A 1 131 ? 14.283 -5.561 -23.876 1.00 90.62 131 TRP A N 1
ATOM 1022 C CA . TRP A 1 131 ? 14.311 -7.024 -23.901 1.00 90.62 131 TRP A CA 1
ATOM 1023 C C . TRP A 1 131 ? 14.513 -7.645 -22.522 1.00 90.62 131 TRP A C 1
ATOM 1025 O O . TRP A 1 131 ? 14.398 -8.862 -22.364 1.00 90.62 131 TRP A O 1
ATOM 1035 N N . HIS A 1 132 ? 14.763 -6.824 -21.502 1.00 90.25 132 HIS A N 1
ATOM 1036 C CA . HIS A 1 132 ? 14.913 -7.311 -20.145 1.00 90.25 132 HIS A CA 1
ATOM 1037 C C . HIS A 1 132 ? 13.591 -7.934 -19.647 1.00 90.25 132 HIS A C 1
ATOM 1039 O O . HIS A 1 132 ? 12.529 -7.308 -19.761 1.00 90.25 132 HIS A O 1
ATOM 1045 N N . PRO A 1 133 ? 13.609 -9.133 -19.030 1.00 88.69 133 PRO A N 1
ATOM 1046 C CA . PRO A 1 133 ? 12.391 -9.871 -18.681 1.00 88.69 133 PRO A CA 1
ATOM 1047 C C . PRO A 1 133 ? 11.434 -9.073 -17.782 1.00 88.69 133 PRO A C 1
ATOM 1049 O O . PRO A 1 133 ? 10.225 -9.082 -18.004 1.00 88.69 133 PRO A O 1
ATOM 1052 N N . ILE A 1 134 ? 11.961 -8.312 -16.814 1.00 87.69 134 ILE A N 1
ATOM 1053 C CA . ILE A 1 134 ? 11.146 -7.467 -15.919 1.00 87.69 134 ILE A CA 1
ATOM 1054 C C . ILE A 1 134 ? 10.452 -6.334 -16.691 1.00 87.69 134 ILE A C 1
ATOM 1056 O O . ILE A 1 134 ? 9.283 -6.044 -16.441 1.00 87.69 134 ILE A O 1
ATOM 1060 N N . VAL A 1 135 ? 11.139 -5.718 -17.658 1.00 91.31 135 VAL A N 1
ATOM 1061 C CA . VAL A 1 135 ? 10.570 -4.635 -18.476 1.00 91.31 135 VAL A CA 1
ATOM 1062 C C . VAL A 1 135 ? 9.414 -5.177 -19.314 1.00 91.31 135 VAL A C 1
ATOM 1064 O O . VAL A 1 135 ? 8.347 -4.563 -19.363 1.00 91.31 135 VAL A O 1
ATOM 1067 N N . LEU A 1 136 ? 9.581 -6.366 -19.901 1.00 91.50 136 LEU A N 1
ATOM 1068 C CA . LEU A 1 136 ? 8.534 -7.051 -20.660 1.00 91.50 136 LEU A CA 1
ATOM 1069 C C . LEU A 1 136 ? 7.329 -7.414 -19.794 1.00 91.50 136 LEU A C 1
ATOM 1071 O O . LEU A 1 136 ? 6.193 -7.225 -20.225 1.00 91.50 136 LEU A O 1
ATOM 1075 N N . MET A 1 137 ? 7.549 -7.896 -18.569 1.00 88.31 137 MET A N 1
ATOM 1076 C CA . MET A 1 137 ? 6.455 -8.187 -17.644 1.00 88.31 137 MET A CA 1
ATOM 1077 C C . MET A 1 137 ? 5.658 -6.942 -17.282 1.00 88.31 137 MET A C 1
ATOM 1079 O O . MET A 1 137 ? 4.433 -6.944 -17.394 1.00 88.31 137 MET A O 1
ATOM 1083 N N . VAL A 1 138 ? 6.351 -5.876 -16.879 1.00 92.44 138 VAL A N 1
ATOM 1084 C CA . VAL A 1 138 ? 5.725 -4.604 -16.514 1.00 92.44 138 VAL A CA 1
ATOM 1085 C C . VAL A 1 138 ? 4.928 -4.058 -17.694 1.00 92.44 138 VAL A C 1
ATOM 1087 O O . VAL A 1 138 ? 3.763 -3.695 -17.524 1.00 92.44 138 VAL A O 1
ATOM 1090 N N . ARG A 1 139 ? 5.502 -4.067 -18.904 1.00 92.44 139 ARG A N 1
ATOM 1091 C CA . ARG A 1 139 ? 4.797 -3.662 -20.127 1.00 92.44 139 ARG A CA 1
ATOM 1092 C C . ARG A 1 139 ? 3.585 -4.543 -20.391 1.00 92.44 139 ARG A C 1
ATOM 1094 O O . ARG A 1 139 ? 2.494 -4.013 -20.515 1.00 92.44 139 ARG A O 1
ATOM 1101 N N . ARG A 1 140 ? 3.724 -5.870 -20.379 1.00 91.62 140 ARG A N 1
ATOM 1102 C CA . ARG A 1 140 ? 2.614 -6.806 -20.625 1.00 91.62 140 ARG A CA 1
ATOM 1103 C C . ARG A 1 140 ? 1.463 -6.627 -19.635 1.00 91.62 140 ARG A C 1
ATOM 1105 O O . ARG A 1 140 ? 0.307 -6.709 -20.036 1.00 91.62 140 ARG A O 1
ATOM 1112 N N . PHE A 1 141 ? 1.776 -6.385 -18.366 1.00 90.31 141 PHE A N 1
ATOM 1113 C CA . PHE A 1 141 ? 0.778 -6.191 -17.320 1.00 90.31 141 PHE A CA 1
ATOM 1114 C C . PHE A 1 141 ? 0.052 -4.846 -17.447 1.00 90.31 141 PHE A C 1
ATOM 1116 O O . PHE A 1 141 ? -1.158 -4.768 -17.262 1.00 90.31 141 PHE A O 1
ATOM 1123 N N . THR A 1 142 ? 0.782 -3.787 -17.797 1.00 94.56 142 THR A N 1
ATOM 1124 C CA . THR A 1 142 ? 0.234 -2.423 -17.893 1.00 94.56 142 THR A CA 1
ATOM 1125 C C . THR A 1 142 ? -0.311 -2.078 -19.274 1.00 94.56 142 THR A C 1
ATOM 1127 O O . THR A 1 142 ? -1.084 -1.138 -19.404 1.00 94.56 142 THR A O 1
ATOM 1130 N N . ASP A 1 143 ? 0.043 -2.835 -20.309 1.00 94.94 143 ASP A N 1
ATOM 1131 C CA . ASP A 1 143 ? -0.355 -2.614 -21.698 1.00 94.94 143 ASP A CA 1
ATOM 1132 C C . ASP A 1 143 ? -1.866 -2.441 -21.881 1.00 94.94 143 ASP A C 1
ATOM 1134 O O . ASP A 1 143 ? -2.253 -1.484 -22.546 1.00 94.94 143 ASP A O 1
ATOM 1138 N N . PRO A 1 144 ? -2.741 -3.277 -21.293 1.00 95.88 144 PRO A N 1
ATOM 1139 C CA . PRO A 1 144 ? -4.185 -3.072 -21.395 1.00 95.88 144 PRO A CA 1
ATOM 1140 C C . PRO A 1 144 ? -4.652 -1.710 -20.860 1.00 95.88 144 PRO A C 1
ATOM 1142 O O . PRO A 1 144 ? -5.606 -1.148 -21.386 1.00 95.88 144 PRO A O 1
ATOM 1145 N N . LEU A 1 145 ? -3.963 -1.166 -19.851 1.00 95.31 145 LEU A N 1
ATOM 1146 C CA . LEU A 1 145 ? -4.261 0.139 -19.252 1.00 95.31 145 LEU A CA 1
ATOM 1147 C C . LEU A 1 145 ? -3.649 1.296 -20.049 1.00 95.31 145 LEU A C 1
ATOM 1149 O O . LEU A 1 145 ? -4.173 2.402 -20.033 1.00 95.31 145 LEU A O 1
ATOM 1153 N N . VAL A 1 146 ? -2.537 1.044 -20.741 1.00 95.75 146 VAL A N 1
ATOM 1154 C CA . VAL A 1 146 ? -1.767 2.053 -21.483 1.00 95.75 146 VAL A CA 1
ATOM 1155 C C . VAL A 1 146 ? -2.230 2.192 -22.935 1.00 95.75 146 VAL A C 1
ATOM 1157 O O . VAL A 1 146 ? -2.254 3.297 -23.472 1.00 95.75 146 VAL A O 1
ATOM 1160 N N . ARG A 1 147 ? -2.633 1.090 -23.579 1.00 93.88 147 ARG A N 1
ATOM 1161 C CA . ARG A 1 147 ? -3.065 1.038 -24.988 1.00 93.88 147 ARG A CA 1
ATOM 1162 C C . ARG A 1 147 ? -4.184 2.014 -25.354 1.00 93.88 147 ARG A C 1
ATOM 1164 O O . ARG A 1 147 ? 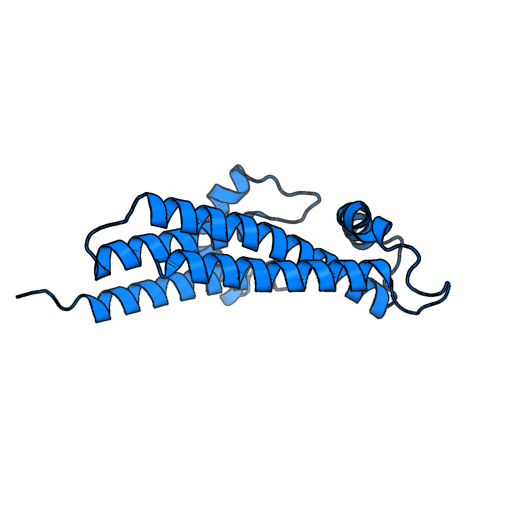-4.073 2.589 -26.433 1.00 93.88 147 ARG A O 1
ATOM 1171 N N . PRO A 1 148 ? -5.204 2.265 -24.510 1.00 94.69 148 PRO A N 1
ATOM 1172 C CA . PRO A 1 148 ? -6.216 3.282 -24.804 1.00 94.69 148 PRO A CA 1
ATOM 1173 C C . PRO A 1 148 ? -5.630 4.682 -25.039 1.00 94.69 148 PRO A C 1
ATOM 1175 O O . PRO A 1 148 ? -6.244 5.502 -25.712 1.00 94.69 148 PRO A O 1
ATOM 1178 N N . PHE A 1 149 ? -4.428 4.943 -24.520 1.00 93.50 149 PHE A N 1
ATOM 1179 C CA . PHE A 1 149 ? -3.714 6.214 -24.628 1.00 93.50 149 PHE A CA 1
ATOM 1180 C C . PHE A 1 149 ? -2.514 6.145 -25.592 1.00 93.50 149 PHE A C 1
ATOM 1182 O O . PHE A 1 149 ? -1.746 7.106 -25.703 1.00 93.50 149 PHE A O 1
ATOM 1189 N N . ALA A 1 150 ? -2.328 5.020 -26.297 1.00 82.31 150 ALA A N 1
ATOM 1190 C CA . ALA A 1 150 ? -1.248 4.817 -27.258 1.00 82.31 150 ALA A CA 1
ATOM 1191 C C . ALA A 1 150 ? -1.503 5.656 -28.520 1.00 82.31 150 ALA A C 1
ATOM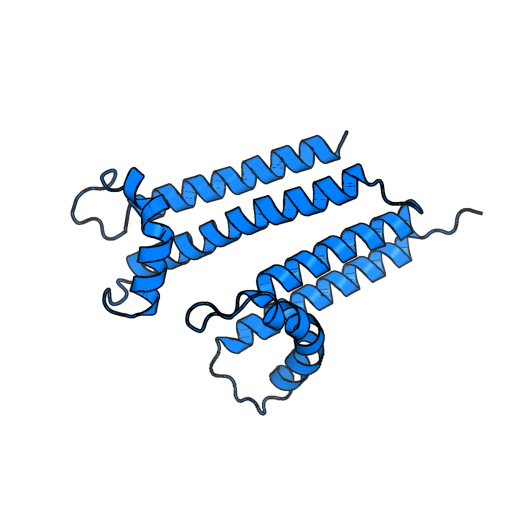 1193 O O . ALA A 1 150 ? -2.104 5.204 -29.489 1.00 82.31 150 ALA A O 1
ATOM 1194 N N . GLY A 1 151 ? -1.067 6.911 -28.488 1.00 79.31 151 GLY A N 1
ATOM 1195 C CA . GLY A 1 151 ? -1.252 7.857 -29.590 1.00 79.31 151 GLY A CA 1
ATOM 1196 C C . GLY A 1 151 ? -1.335 9.317 -29.162 1.00 79.31 151 GLY A C 1
ATOM 1197 O O . GLY A 1 151 ? -1.304 10.189 -30.021 1.00 79.31 151 GLY A O 1
ATOM 1198 N N . VAL A 1 152 ? -1.409 9.597 -27.856 1.00 83.75 152 VAL A N 1
ATOM 1199 C CA . VAL A 1 152 ? -1.494 10.982 -27.367 1.00 83.75 152 VAL A CA 1
ATOM 1200 C C . VAL A 1 152 ? -0.174 11.739 -27.534 1.00 83.75 152 VAL A C 1
ATOM 1202 O O . VAL A 1 152 ? -0.195 12.931 -27.830 1.00 83.75 152 VAL A O 1
ATOM 1205 N N . LEU A 1 153 ? 0.974 11.069 -27.373 1.00 79.56 153 LEU A N 1
ATOM 1206 C CA . LEU A 1 153 ? 2.280 11.690 -27.612 1.00 79.56 153 LEU A CA 1
ATOM 1207 C C . LEU A 1 153 ? 2.830 11.391 -29.017 1.00 79.56 153 LEU A C 1
ATOM 1209 O O . LEU A 1 153 ? 2.578 10.309 -29.559 1.00 79.56 153 LEU A O 1
ATOM 1213 N N . PRO A 1 154 ? 3.627 12.318 -29.592 1.00 76.12 154 PRO A N 1
ATOM 1214 C CA . PRO A 1 154 ? 4.269 12.130 -30.888 1.00 76.12 154 PRO A CA 1
ATOM 1215 C C . PRO A 1 154 ? 5.187 10.903 -30.924 1.00 76.12 154 PRO A C 1
ATOM 1217 O O . PRO A 1 154 ? 5.848 10.558 -29.940 1.00 76.12 154 PRO A O 1
ATOM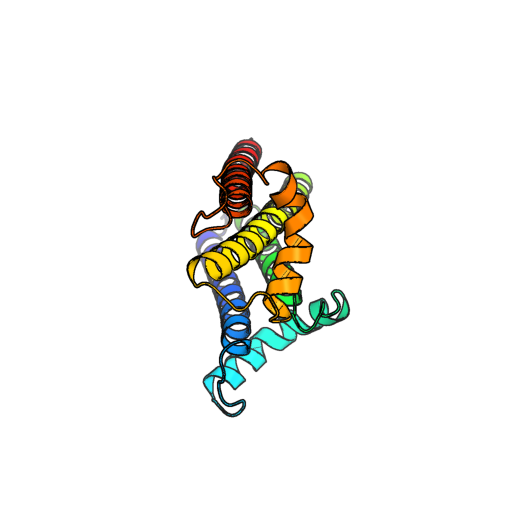 1220 N N . ARG A 1 155 ? 5.292 10.279 -32.104 1.00 62.94 155 ARG A N 1
ATOM 1221 C CA . ARG A 1 155 ? 6.268 9.211 -32.363 1.00 62.94 155 ARG A CA 1
ATOM 1222 C C . ARG A 1 155 ? 7.682 9.794 -32.235 1.00 62.94 155 ARG A C 1
ATOM 1224 O O . ARG A 1 155 ? 8.034 10.686 -32.998 1.00 62.94 155 ARG A O 1
ATOM 1231 N N . GLY A 1 156 ? 8.458 9.307 -31.263 1.00 66.75 156 GLY A N 1
ATOM 1232 C CA . GLY A 1 156 ? 9.804 9.811 -30.946 1.00 66.75 156 GLY A CA 1
ATOM 1233 C C . GLY A 1 156 ? 9.922 10.558 -29.612 1.00 66.75 156 GLY A C 1
ATOM 1234 O O . GLY A 1 156 ? 11.009 11.021 -29.278 1.00 66.75 156 GLY A O 1
ATOM 1235 N N . ALA A 1 157 ? 8.839 10.670 -28.834 1.00 73.25 157 ALA A N 1
ATOM 1236 C CA . ALA A 1 157 ? 8.927 11.157 -27.461 1.00 73.25 157 ALA A CA 1
ATOM 1237 C C . ALA A 1 157 ? 9.882 10.279 -26.630 1.00 73.25 157 ALA A C 1
ATOM 1239 O O . ALA A 1 157 ? 9.823 9.051 -26.698 1.00 73.25 157 ALA A O 1
ATOM 1240 N N . ALA A 1 158 ? 10.726 10.914 -25.811 1.00 75.62 158 ALA A N 1
ATOM 1241 C CA . ALA A 1 158 ? 11.666 10.224 -24.921 1.00 75.62 158 ALA A CA 1
ATOM 1242 C C . ALA A 1 158 ? 10.965 9.350 -23.858 1.00 75.62 158 ALA A C 1
ATOM 1244 O O . ALA A 1 158 ? 11.592 8.497 -23.237 1.00 75.62 158 ALA A O 1
ATOM 1245 N N . ILE A 1 159 ? 9.661 9.560 -23.643 1.00 82.38 159 ILE A N 1
ATOM 1246 C CA . ILE A 1 159 ? 8.853 8.832 -22.667 1.00 82.38 159 ILE A CA 1
ATOM 1247 C C . ILE A 1 159 ? 7.626 8.177 -23.304 1.00 82.38 159 ILE A C 1
ATOM 1249 O O . ILE A 1 159 ? 7.022 8.712 -24.235 1.00 82.38 159 ILE A O 1
ATOM 1253 N N . ASP A 1 160 ? 7.214 7.043 -22.744 1.00 87.25 160 ASP A N 1
ATOM 1254 C CA . ASP A 1 160 ? 5.948 6.376 -23.038 1.00 87.25 160 ASP A CA 1
ATOM 1255 C C . ASP A 1 160 ? 4.771 7.243 -22.554 1.00 87.25 160 ASP A C 1
ATOM 1257 O O . ASP A 1 160 ? 4.353 7.196 -21.395 1.00 87.25 160 ASP A O 1
ATOM 1261 N N . GLY A 1 161 ? 4.247 8.075 -23.457 1.00 88.69 161 GLY A N 1
ATOM 1262 C CA . GLY A 1 161 ? 3.156 9.004 -23.163 1.00 88.69 161 GLY A CA 1
ATOM 1263 C C . GLY A 1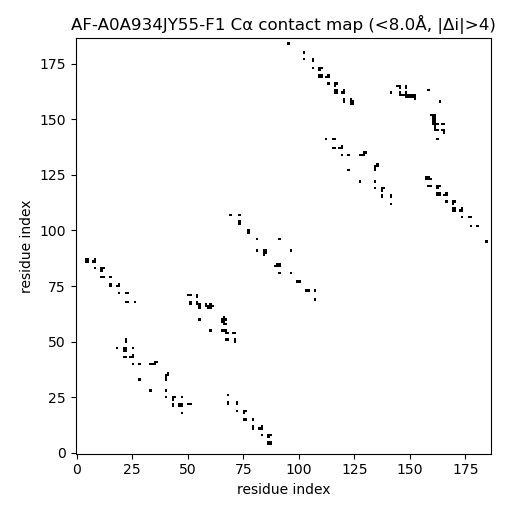 161 ? 1.870 8.342 -22.702 1.00 88.69 161 GLY A C 1
ATOM 1264 O O . GLY A 1 161 ? 1.181 8.876 -21.835 1.00 88.69 161 GLY A O 1
ATOM 1265 N N . GLY A 1 162 ? 1.568 7.157 -23.235 1.00 92.88 162 GLY A N 1
ATOM 1266 C CA . GLY A 1 162 ? 0.405 6.402 -22.791 1.00 92.88 162 GLY A CA 1
ATOM 1267 C C . GLY A 1 162 ? 0.561 5.956 -21.336 1.00 92.88 162 GLY A C 1
ATOM 1268 O O . GLY A 1 162 ? -0.385 6.056 -20.558 1.00 92.88 162 GLY A O 1
ATOM 1269 N N . ALA A 1 163 ? 1.766 5.521 -20.946 1.00 93.25 163 ALA A N 1
ATOM 1270 C CA . ALA A 1 163 ? 2.064 5.152 -19.564 1.00 93.25 163 ALA A CA 1
ATOM 1271 C C . ALA A 1 163 ? 1.970 6.347 -18.607 1.00 93.25 163 ALA A C 1
ATOM 1273 O O . ALA A 1 163 ? 1.426 6.198 -17.514 1.00 93.25 163 ALA A O 1
ATOM 1274 N N . ALA A 1 164 ? 2.429 7.530 -19.026 1.00 94.44 164 ALA A N 1
ATOM 1275 C CA . ALA A 1 164 ? 2.302 8.754 -18.237 1.00 94.44 164 ALA A CA 1
ATOM 1276 C C . ALA A 1 164 ? 0.834 9.131 -17.985 1.00 94.44 164 ALA A C 1
ATOM 1278 O O . ALA A 1 164 ? 0.453 9.416 -16.851 1.00 94.44 164 ALA A O 1
ATOM 1279 N N . ILE A 1 165 ? -0.007 9.076 -19.020 1.00 95.19 165 ILE A N 1
ATOM 1280 C CA . ILE A 1 165 ? -1.436 9.399 -18.906 1.00 95.19 165 ILE A CA 1
ATOM 1281 C C . ILE A 1 165 ? -2.162 8.370 -18.042 1.00 95.19 165 ILE A C 1
ATOM 1283 O O . ILE A 1 165 ? -2.901 8.753 -17.138 1.00 95.19 165 ILE A O 1
ATOM 1287 N N . ALA A 1 166 ? -1.919 7.076 -18.267 1.00 96.12 166 ALA A N 1
ATOM 1288 C CA . ALA A 1 166 ? -2.491 6.020 -17.439 1.00 96.12 166 ALA A CA 1
ATOM 1289 C C . ALA A 1 166 ? -2.079 6.176 -15.966 1.00 96.12 166 ALA A C 1
ATOM 1291 O O . ALA A 1 166 ? -2.922 6.058 -15.079 1.00 96.12 166 ALA A O 1
ATOM 1292 N N . PHE A 1 167 ? -0.805 6.486 -15.694 1.00 96.69 167 PHE A N 1
ATOM 1293 C CA . PHE A 1 167 ? -0.316 6.746 -14.340 1.00 96.69 167 PHE A CA 1
ATOM 1294 C C . PHE A 1 167 ? -1.059 7.915 -13.684 1.00 96.69 167 PHE A C 1
ATOM 1296 O O . PHE A 1 167 ? -1.567 7.766 -12.575 1.00 96.69 167 PHE A O 1
ATOM 1303 N N . LEU A 1 168 ? -1.171 9.054 -14.374 1.00 96.81 168 LEU A N 1
ATOM 1304 C CA . LEU A 1 168 ? -1.887 10.223 -13.859 1.00 96.81 168 LEU A CA 1
ATOM 1305 C C . LEU A 1 168 ? -3.371 9.928 -13.619 1.00 96.81 168 LEU A C 1
ATOM 1307 O O . LEU A 1 168 ? -3.908 10.329 -12.590 1.00 96.81 168 LEU A O 1
ATOM 1311 N N . LEU A 1 169 ? -4.024 9.190 -14.520 1.00 97.12 169 LEU A N 1
ATOM 1312 C CA . LEU A 1 169 ? -5.412 8.766 -14.346 1.00 97.12 169 LEU A CA 1
ATOM 1313 C C . LEU A 1 169 ? -5.579 7.931 -13.071 1.00 97.12 169 LEU A C 1
ATOM 1315 O O . LEU A 1 169 ? -6.434 8.241 -12.246 1.00 97.12 169 LEU A O 1
ATOM 1319 N N . PHE A 1 170 ? -4.754 6.900 -12.881 1.00 97.75 170 PHE A N 1
ATOM 1320 C CA . PHE A 1 170 ? -4.816 6.059 -11.684 1.00 97.75 170 PHE A CA 1
ATOM 1321 C C . PHE A 1 170 ? -4.457 6.833 -10.407 1.00 97.75 170 PHE A C 1
ATOM 1323 O O . PHE A 1 170 ? -5.059 6.599 -9.359 1.00 97.75 170 PHE A O 1
ATOM 1330 N N . LEU A 1 171 ? -3.545 7.804 -10.491 1.00 97.44 171 LEU A N 1
ATOM 1331 C CA . LEU A 1 171 ? -3.222 8.697 -9.382 1.00 97.44 171 LEU A CA 1
ATOM 1332 C C . LEU A 1 171 ? -4.433 9.556 -8.985 1.00 97.44 171 LEU A C 1
ATOM 1334 O O . LEU A 1 171 ? -4.760 9.652 -7.803 1.00 97.44 171 LEU A O 1
ATOM 1338 N N . VAL A 1 172 ? -5.139 10.132 -9.962 1.00 98.06 172 VAL A N 1
ATOM 1339 C CA . VAL A 1 172 ? -6.386 10.874 -9.724 1.00 98.06 172 VAL A CA 1
ATOM 1340 C C . VAL A 1 172 ? -7.452 9.956 -9.128 1.00 98.06 172 VAL A C 1
ATOM 1342 O O . VAL A 1 172 ? -8.065 10.319 -8.127 1.00 98.06 172 VAL A O 1
ATOM 1345 N N . LEU A 1 173 ? -7.634 8.749 -9.675 1.00 97.75 173 LEU A N 1
ATOM 1346 C CA . LEU A 1 173 ? -8.575 7.760 -9.138 1.00 97.75 173 LEU A CA 1
ATOM 1347 C C . LEU A 1 173 ? -8.268 7.397 -7.682 1.00 97.75 173 LEU A C 1
ATOM 1349 O O . LEU A 1 173 ? -9.196 7.242 -6.893 1.00 97.75 173 LEU A O 1
ATOM 1353 N N . TYR A 1 174 ? -6.992 7.303 -7.301 1.00 97.25 174 TYR A N 1
ATOM 1354 C CA . TYR A 1 174 ? -6.598 7.069 -5.913 1.00 97.25 174 TYR A CA 1
ATOM 1355 C C . TYR A 1 174 ? -7.044 8.212 -4.995 1.00 97.25 174 TYR A C 1
ATOM 1357 O O . TYR A 1 174 ? -7.686 7.959 -3.977 1.00 97.25 174 TYR A O 1
ATOM 1365 N N . PHE A 1 175 ? -6.739 9.465 -5.349 1.00 97.50 175 PHE A N 1
ATOM 1366 C CA . PHE A 1 175 ? -7.113 10.616 -4.522 1.00 97.50 175 PHE A CA 1
ATOM 1367 C C . PHE A 1 175 ? -8.627 10.808 -4.444 1.00 97.50 175 PHE A C 1
ATOM 1369 O O . PHE A 1 175 ? -9.151 11.028 -3.354 1.00 97.50 175 PHE A O 1
ATOM 1376 N N . VAL A 1 176 ? -9.329 10.676 -5.571 1.00 97.69 176 VAL A N 1
ATOM 1377 C CA . VAL A 1 176 ? -10.793 10.757 -5.625 1.00 97.69 176 VAL A CA 1
ATOM 1378 C C . VAL A 1 176 ? -11.415 9.621 -4.822 1.00 97.69 176 VAL A C 1
ATOM 1380 O O . VAL A 1 176 ? -12.256 9.875 -3.970 1.00 97.69 176 VAL A O 1
ATOM 1383 N N . GLY A 1 177 ? -10.974 8.379 -5.035 1.00 96.31 177 GLY A N 1
ATOM 1384 C CA . GLY A 1 177 ? -11.464 7.221 -4.293 1.00 96.31 177 GLY A CA 1
ATOM 1385 C C . GLY A 1 177 ? -11.255 7.384 -2.791 1.00 96.31 177 GLY A C 1
ATOM 1386 O O . GLY A 1 177 ? -12.189 7.192 -2.018 1.00 96.31 177 GLY A O 1
ATOM 1387 N N . ARG A 1 178 ? -10.059 7.813 -2.373 1.00 95.12 178 ARG A N 1
ATOM 1388 C CA . ARG A 1 178 ? -9.759 8.107 -0.969 1.00 95.12 178 ARG A CA 1
ATOM 1389 C C . ARG A 1 178 ? -10.703 9.172 -0.413 1.00 95.12 178 ARG A C 1
ATOM 1391 O O . ARG A 1 178 ? -11.324 8.930 0.614 1.00 95.12 178 ARG A O 1
ATOM 1398 N N . ALA A 1 179 ? -10.849 10.303 -1.102 1.00 95.00 179 ALA A N 1
ATOM 1399 C CA . ALA A 1 179 ? -11.722 11.389 -0.665 1.00 95.00 179 ALA A CA 1
ATOM 1400 C C . ALA A 1 179 ? -13.192 10.952 -0.563 1.00 95.00 179 ALA A C 1
ATOM 1402 O O . ALA A 1 179 ? -13.868 11.306 0.397 1.00 95.00 179 ALA A O 1
ATOM 1403 N N . LEU A 1 180 ? -13.677 10.147 -1.515 1.00 95.12 180 LEU A N 1
ATOM 1404 C CA . LEU A 1 180 ? -15.030 9.591 -1.488 1.00 95.12 180 LEU A CA 1
ATOM 1405 C C . LEU A 1 180 ? -15.233 8.659 -0.290 1.00 95.12 180 LEU A C 1
ATOM 1407 O O . LEU A 1 180 ? -16.224 8.789 0.421 1.00 95.12 180 LEU A O 1
ATOM 1411 N N . PHE A 1 181 ? -14.298 7.741 -0.035 1.00 94.50 181 PHE A N 1
ATOM 1412 C CA . PHE A 1 181 ? -14.389 6.849 1.121 1.00 94.50 181 PHE A CA 1
ATOM 1413 C C . PHE A 1 181 ? -14.300 7.599 2.451 1.00 94.50 181 PHE A C 1
ATOM 1415 O O . PHE A 1 181 ? -15.020 7.256 3.386 1.00 94.50 181 PHE A O 1
ATOM 1422 N N . ASP A 1 182 ? -13.444 8.616 2.536 1.00 90.44 182 ASP A N 1
ATOM 1423 C CA . ASP A 1 182 ? -13.318 9.450 3.729 1.00 90.44 182 ASP A CA 1
ATOM 1424 C C . ASP A 1 182 ? -14.604 10.263 3.957 1.00 90.44 182 ASP A C 1
ATOM 1426 O O . ASP A 1 182 ? -15.072 10.344 5.087 1.00 90.44 182 ASP A O 1
ATOM 1430 N N . ALA A 1 183 ? -15.243 10.772 2.897 1.00 90.12 183 ALA A N 1
ATOM 1431 C CA . ALA A 1 183 ? -16.538 11.444 2.995 1.00 90.12 183 ALA A CA 1
ATOM 1432 C C . ALA A 1 183 ? -17.648 10.507 3.498 1.00 90.12 183 ALA A C 1
ATOM 1434 O O . ALA A 1 183 ? -18.454 10.917 4.323 1.00 90.12 183 ALA A O 1
ATOM 1435 N N . VAL A 1 184 ? -17.677 9.248 3.043 1.00 88.50 184 VAL A N 1
ATOM 1436 C CA . VAL A 1 184 ? -18.656 8.251 3.512 1.00 88.50 184 VAL A CA 1
ATOM 1437 C C . VAL A 1 184 ? -18.417 7.867 4.972 1.00 88.50 184 VAL A C 1
ATOM 1439 O O . VAL A 1 184 ? -19.377 7.665 5.700 1.00 88.50 184 VAL A O 1
ATOM 1442 N N . ALA A 1 185 ? -17.162 7.782 5.417 1.00 78.06 185 ALA A N 1
ATOM 1443 C CA . ALA A 1 185 ? -16.821 7.366 6.779 1.00 78.06 185 ALA A CA 1
ATOM 1444 C C . ALA A 1 185 ? -17.101 8.430 7.862 1.00 78.06 185 ALA A C 1
ATOM 1446 O O . ALA A 1 185 ? -16.978 8.128 9.047 1.00 78.06 185 ALA A O 1
ATOM 1447 N N . VAL A 1 186 ? -17.428 9.665 7.466 1.00 72.88 186 VAL A N 1
ATOM 1448 C CA . VAL A 1 186 ? -17.796 10.769 8.373 1.00 72.88 186 VAL A CA 1
ATOM 1449 C C . VAL A 1 186 ? -19.294 10.755 8.727 1.00 72.88 186 VAL A C 1
ATOM 1451 O O . VAL A 1 186 ? -19.684 11.399 9.702 1.00 72.88 186 VAL A O 1
ATOM 1454 N N . TYR A 1 187 ? -20.117 10.012 7.979 1.00 55.81 187 TYR A N 1
ATOM 1455 C CA . TYR A 1 187 ? -21.555 9.832 8.219 1.00 55.81 187 TYR A CA 1
ATOM 1456 C C . TYR A 1 187 ? -21.856 8.482 8.879 1.00 55.81 187 TYR A C 1
ATOM 1458 O O . TYR A 1 187 ? -22.830 8.438 9.664 1.00 55.81 187 TYR A O 1
#

InterPro domains:
  IPR003425 CCB3/YggT [PF02325] (7-87)
  IPR003425 CCB3/YggT [PF02325] (104-175)
  IPR003425 CCB3/YggT [PTHR33219] (13-84)

Radius of gyration: 20.12 Å; Cα contacts (8 Å, |Δi|>4): 153; chains: 1; bounding box: 46×32×68 Å

Foldseek 3Di:
DPPPLVVVLVVLLVVLVVLLVLLVVLLVVVPDPDDCPPPSNVVSCVSNVVLQVVQCVVDPADPPHDPSSLVSSLVSVLVSVQVSCCSPVVDDDPVNSVLSSVLSVVLSVLVVLLVLLVVLQVCLLVVPDCPPPSNVVSCVVCVVLQVVVQPVDDDPPSTSRSSVVSNVVSVVVNVVSVVVSVVVSVD

Sequence (187 aa):
MTLNTGPLASVVDVAFTLLELIVFARVMLSWLPISPWNPLARWLRRIADPILRPFQRVLPSFSGIDFSPLLALATLYVLSQVVHSLLVTGSVSPGYALLSVVRQVVLGIIIFFCIVLLVRLLFSLFHADPWHPIVLMVRRFTDPLVRPFAGVLPRGAAIDGGAAIAFLLFLVLYFVGRALFDAVAVY